Protein AF-A0A3Q4H8G7-F1 (afdb_monomer)

Nearest PDB structures (foldseek):
  2x3x-assembly2_B  TM=8.960E-01  e=3.865E-17  Mus musculus
  3q84-assembly3_M  TM=8.860E-01  e=1.098E-16  Homo sapiens
  3q0k-assembly2_D  TM=8.146E-01  e=5.313E-18  Homo sapiens
  3q0k-assembly1_B  TM=8.182E-01  e=2.293E-17  Homo sapiens
  3hai-assembly2_D  TM=8.512E-01  e=9.894E-17  Homo sapiens

Secondary structure (DSSP, 8-state):
-HHHHHHHHHHHTSS--HHHHHHHHHHHHHHHHHHHHHHHHHHIIIIIIHHHHHHHHHHH--B-TTSSBHHHHHHHHHHHHHHHHHHHHHT-HHHHHHHHHHHHHHHHHHHHTT-TTTHHHHHHHHHHHHHHHHHHHHHHTTHHHHHHHHHHHHHHHHHHHHHHHHHHHHHHHHHHHHH--TT-HHHHHHHHHHHHHHHT--HHHHHHHHHHHHSTTS---------

Sequence (227 aa):
LQFARRVLSHVYLGPQYGTLEKAWHAFMQAADRLSELHMELRERLAGEDSEKVRSWQKEAFHKQMMGGFRETKDADDGFRKAQKPWVRKLKEKSYHQARKEEWTAANREAHAKADPTNSSVCVCLWQVKERYSKALEELNRCNPRYMEDMEQVFDLTQEAERKRLCFFKDVLLDIHTHLDLSSKDSFKALYQDLGQTIRAANETEDLRWWRNTHGPGMSMNWPQFEV

Solvent-accessible surface area (backbone atoms only — not comparable to full-atom values): 12492 Å² total; per-residue (Å²): 103,74,65,41,55,58,49,47,56,53,49,77,74,37,94,64,57,61,41,54,38,53,28,56,49,36,56,36,54,42,50,47,54,51,48,49,57,54,48,54,36,50,46,43,52,68,45,56,54,45,48,51,52,51,51,49,48,61,74,75,49,47,78,42,95,89,58,63,41,48,66,59,50,54,50,54,53,41,46,52,60,34,46,45,64,52,55,53,55,70,65,35,64,67,46,56,49,28,49,51,50,30,53,53,38,52,52,51,44,67,72,43,74,86,48,94,82,47,63,66,56,55,54,53,35,51,58,32,46,51,52,30,49,52,44,48,50,60,50,53,69,43,45,65,58,38,48,52,44,40,49,57,48,47,52,55,54,51,52,55,49,48,53,50,53,54,50,51,52,52,52,52,52,50,52,48,59,59,66,45,54,87,78,36,62,69,56,55,47,43,56,49,54,38,54,51,43,47,70,62,38,41,69,70,59,39,54,51,51,44,32,38,75,79,39,93,58,44,90,76,88,70,92,70,90,86,128

Mean predicted aligned error: 9.55 Å

Foldseek 3Di:
DVVLVVVCVCLVPDPDDDLVSQLVNLVSVLVVLVVVLVVQLVCCVVPVLVVLVVVCCPVLFDADPVGDTPLVVVLVVLLCVLCVVLVVLVPDPQLVVLVVLLVVLVVVVVVCVVDPVCPVSVVSNVVSVVSNVVSVVVSVVCVVSSCVSNVVSVVVVVVSVVVVVVSVVVSVVVSVVSPDPVPPPSNVVSVVVSVVSNVSRDPVRVVVVCCCPPHPVDDDDDDDDDD

InterPro domains:
  IPR027267 AH/BAR domain superfamily [G3DSA:1.20.1270.60] (1-217)
  IPR027267 AH/BAR domain superfamily [SSF103657] (15-226)

Organism: Neolamprologus brichardi (NCBI:txid32507)

Structure (mmCIF, N/CA/C/O backbone):
data_AF-A0A3Q4H8G7-F1
#
_entry.id   AF-A0A3Q4H8G7-F1
#
loop_
_atom_site.group_PDB
_atom_site.id
_atom_site.type_symbol
_atom_site.label_atom_id
_atom_site.label_alt_id
_atom_site.label_comp_id
_atom_site.label_asym_id
_atom_site.label_entity_id
_atom_site.label_seq_id
_atom_site.pdbx_PDB_ins_code
_atom_site.Cartn_x
_atom_site.Cartn_y
_atom_site.Cartn_z
_atom_site.occupancy
_atom_site.B_iso_or_equiv
_atom_site.auth_seq_id
_atom_site.auth_comp_id
_atom_site.auth_asym_id
_atom_site.auth_atom_id
_atom_site.pdbx_PDB_model_num
ATOM 1 N N . LEU A 1 1 ? 18.749 9.335 -13.460 1.00 55.91 1 LEU A N 1
ATOM 2 C CA . LEU A 1 1 ? 18.857 10.686 -14.072 1.00 55.91 1 LEU A CA 1
ATOM 3 C C . LEU A 1 1 ? 20.259 11.319 -14.013 1.00 55.91 1 LEU A C 1
ATOM 5 O O . LEU A 1 1 ? 20.834 11.508 -15.075 1.00 55.91 1 LEU A O 1
ATOM 9 N N . GLN A 1 2 ? 20.856 11.652 -12.853 1.00 60.91 2 GLN A N 1
ATOM 10 C CA . GLN A 1 2 ? 22.179 12.329 -12.839 1.00 60.91 2 GLN A CA 1
ATOM 11 C C . GLN A 1 2 ? 23.339 11.459 -13.363 1.00 60.91 2 GLN A C 1
ATOM 13 O O . GLN A 1 2 ? 24.205 11.965 -14.070 1.00 60.91 2 GLN A O 1
ATOM 18 N N . PHE A 1 3 ? 23.342 10.155 -13.064 1.00 64.12 3 PHE A N 1
ATOM 19 C CA . PHE A 1 3 ? 24.378 9.226 -13.535 1.00 64.12 3 PHE A CA 1
ATOM 20 C C . PHE A 1 3 ? 24.342 9.033 -15.058 1.00 64.12 3 PHE A C 1
ATOM 22 O O . PHE A 1 3 ? 25.351 9.266 -15.718 1.00 64.12 3 PHE A O 1
ATOM 29 N N . ALA A 1 4 ? 23.170 8.705 -15.618 1.00 61.88 4 ALA A N 1
ATOM 30 C CA . ALA A 1 4 ? 22.998 8.506 -17.057 1.00 61.88 4 ALA A CA 1
ATOM 31 C C . ALA A 1 4 ? 23.417 9.749 -17.856 1.00 61.88 4 ALA A C 1
ATOM 33 O O . ALA A 1 4 ? 24.246 9.657 -18.754 1.00 61.88 4 ALA A O 1
ATOM 34 N N . ARG A 1 5 ? 22.961 10.942 -17.447 1.00 61.44 5 ARG A N 1
ATOM 35 C CA . ARG A 1 5 ? 23.356 12.215 -18.077 1.00 61.44 5 ARG A CA 1
ATOM 36 C C . ARG A 1 5 ? 24.862 12.487 -18.006 1.00 61.44 5 ARG A C 1
ATOM 38 O O . ARG A 1 5 ? 25.430 12.983 -18.973 1.00 61.44 5 ARG A O 1
ATOM 45 N N . ARG A 1 6 ? 25.510 12.163 -16.883 1.00 63.50 6 ARG A N 1
ATOM 46 C CA . ARG A 1 6 ? 26.950 12.388 -16.684 1.00 63.50 6 ARG A CA 1
ATOM 47 C C . ARG A 1 6 ? 27.814 11.427 -17.497 1.00 63.50 6 ARG A C 1
ATOM 49 O O . ARG A 1 6 ? 28.886 11.822 -17.938 1.00 63.50 6 ARG A O 1
ATOM 56 N N . VAL A 1 7 ? 27.377 10.186 -17.700 1.00 62.38 7 VAL A N 1
ATOM 57 C CA . VAL A 1 7 ? 28.113 9.233 -18.542 1.00 62.38 7 VAL A CA 1
ATOM 58 C C . VAL A 1 7 ? 27.843 9.501 -20.021 1.00 62.38 7 VAL A C 1
ATOM 60 O O . VAL A 1 7 ? 28.796 9.539 -20.791 1.00 62.38 7 VAL A O 1
ATOM 63 N N . LEU A 1 8 ? 26.597 9.810 -20.406 1.00 62.78 8 LEU A N 1
ATOM 64 C CA . LEU A 1 8 ? 26.257 10.237 -21.769 1.00 62.78 8 LEU A CA 1
ATOM 65 C C . LEU A 1 8 ? 27.134 11.407 -22.220 1.00 62.78 8 LEU A C 1
ATOM 67 O O . LEU A 1 8 ? 27.683 11.347 -23.308 1.00 62.78 8 LEU A O 1
ATOM 71 N N . SER A 1 9 ? 27.355 12.424 -21.379 1.00 59.53 9 SER A N 1
ATOM 72 C CA . SER A 1 9 ? 28.216 13.551 -21.759 1.00 59.53 9 SER A CA 1
ATOM 73 C C . SER A 1 9 ? 29.674 13.153 -22.015 1.00 59.53 9 SER A C 1
ATOM 75 O O . SER A 1 9 ? 30.332 13.806 -22.809 1.00 59.53 9 SER A O 1
ATOM 77 N N . HIS A 1 10 ? 30.197 12.113 -21.357 1.00 60.91 10 HIS A N 1
ATOM 78 C CA . HIS A 1 10 ? 31.573 11.645 -21.571 1.00 60.91 10 HIS A CA 1
ATOM 79 C C . HIS A 1 10 ? 31.690 10.687 -22.761 1.00 60.91 10 HIS A C 1
ATOM 81 O O . HIS A 1 10 ? 32.738 10.657 -23.396 1.00 60.91 10 HIS A O 1
ATOM 87 N N . VAL A 1 11 ? 30.636 9.921 -23.062 1.00 63.38 11 VAL A N 1
ATOM 88 C CA . VAL A 1 11 ? 30.608 9.006 -24.214 1.00 63.38 11 VAL A CA 1
ATOM 89 C C . VAL A 1 11 ? 30.330 9.780 -25.505 1.00 63.38 11 VAL A C 1
ATOM 91 O O . VAL A 1 11 ? 31.128 9.681 -26.425 1.00 63.38 11 VAL A O 1
ATOM 94 N N . TYR A 1 12 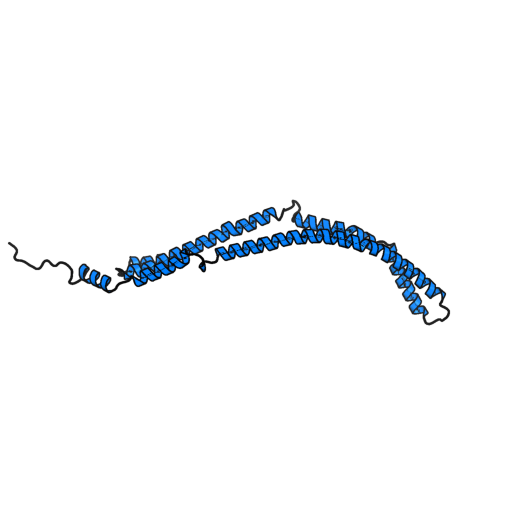? 29.305 10.643 -25.534 1.00 62.84 12 TYR A N 1
ATOM 95 C CA . TYR A 1 12 ? 28.956 11.466 -26.707 1.00 62.84 12 TYR A CA 1
ATOM 96 C C . TYR A 1 12 ? 30.025 12.500 -27.085 1.00 62.84 12 TYR A C 1
ATOM 98 O O . TYR A 1 12 ? 30.104 12.904 -28.240 1.00 62.84 12 TYR A O 1
ATOM 106 N N . LEU A 1 13 ? 30.812 12.985 -26.117 1.00 73.88 13 LEU A N 1
ATOM 107 C CA . LEU A 1 13 ? 31.938 13.899 -26.371 1.00 73.88 13 LEU A CA 1
ATOM 108 C C . LEU A 1 13 ? 33.284 13.163 -26.424 1.00 73.88 13 LEU A C 1
ATOM 110 O O . LEU A 1 13 ? 34.329 13.795 -26.584 1.00 73.88 13 LEU A O 1
ATOM 114 N N . GLY A 1 14 ? 33.270 11.845 -26.231 1.00 76.69 14 GLY A N 1
ATOM 115 C CA . GLY A 1 14 ? 34.453 11.002 -26.247 1.00 76.69 14 GLY A CA 1
ATOM 116 C C . GLY A 1 14 ? 34.807 10.541 -27.662 1.00 76.69 14 GLY A C 1
ATOM 117 O O . GLY A 1 14 ? 34.010 10.668 -28.585 1.00 76.69 14 GLY A O 1
ATOM 118 N N . PRO A 1 15 ? 36.000 9.961 -27.857 1.00 88.75 15 PRO A N 1
ATOM 119 C CA . PRO A 1 15 ? 36.439 9.461 -29.159 1.00 88.75 15 PRO A CA 1
ATOM 120 C C . PRO A 1 15 ? 35.833 8.093 -29.523 1.00 88.75 15 PRO A C 1
ATOM 122 O O . PRO A 1 15 ? 36.266 7.483 -30.497 1.00 88.75 15 PRO A O 1
ATOM 125 N N . GLN A 1 16 ? 34.905 7.563 -28.719 1.00 91.69 16 GLN A N 1
ATOM 126 C CA . GLN A 1 16 ? 34.293 6.259 -28.964 1.00 91.69 16 GLN A CA 1
ATOM 127 C C . GLN A 1 16 ? 33.273 6.368 -30.101 1.00 91.69 16 GLN A C 1
ATOM 129 O O . GLN A 1 16 ? 32.520 7.330 -30.157 1.00 91.69 16 GLN A O 1
ATOM 134 N N . TYR A 1 17 ? 33.241 5.372 -30.985 1.00 92.69 17 TYR A N 1
ATOM 135 C CA . TYR A 1 17 ? 32.365 5.347 -32.158 1.00 92.69 17 TYR A CA 1
ATOM 136 C C . TYR A 1 17 ? 31.776 3.951 -32.400 1.00 92.69 17 TYR A C 1
ATOM 138 O O . TYR A 1 17 ? 32.100 2.985 -31.697 1.00 92.69 17 TYR A O 1
ATOM 146 N N . GLY A 1 18 ? 30.933 3.857 -33.429 1.00 95.19 18 GLY A N 1
ATOM 147 C CA . GLY A 1 18 ? 30.529 2.596 -34.042 1.00 95.19 18 GLY A CA 1
ATOM 148 C C . GLY A 1 18 ? 29.499 1.807 -33.238 1.00 95.19 18 GLY A C 1
ATOM 149 O O . GLY A 1 18 ? 28.693 2.342 -32.474 1.00 95.19 18 GLY A O 1
ATOM 150 N N . THR A 1 19 ? 29.488 0.501 -33.458 1.00 97.31 19 THR A N 1
ATOM 151 C CA . THR A 1 19 ? 28.593 -0.438 -32.781 1.00 97.31 19 THR A CA 1
ATOM 152 C C . THR A 1 19 ? 28.905 -0.543 -31.285 1.00 97.31 19 THR A C 1
ATOM 154 O O . THR A 1 19 ? 27.975 -0.673 -30.485 1.00 97.31 19 THR A O 1
ATOM 157 N N . LEU A 1 20 ? 30.170 -0.381 -30.876 1.00 95.62 20 LEU A N 1
ATOM 158 C CA . LEU A 1 20 ? 30.550 -0.357 -29.461 1.00 95.62 20 LEU A CA 1
ATOM 159 C C . LEU A 1 20 ? 30.016 0.882 -28.719 1.00 95.62 20 LEU A C 1
ATOM 161 O O . LEU A 1 20 ? 29.564 0.768 -27.579 1.00 95.62 20 LEU A O 1
ATOM 165 N N . GLU A 1 21 ? 30.000 2.055 -29.361 1.00 93.56 21 GLU A N 1
ATOM 166 C CA . GLU A 1 21 ? 29.382 3.262 -28.789 1.00 93.56 21 GLU A CA 1
ATOM 167 C C . GLU A 1 21 ? 27.881 3.052 -28.536 1.00 93.56 21 GLU A C 1
ATOM 169 O O . GLU A 1 21 ? 27.374 3.363 -27.456 1.00 93.56 21 GLU A O 1
ATOM 174 N N . LYS A 1 22 ? 27.168 2.438 -29.492 1.00 93.19 22 LYS A N 1
ATOM 175 C CA . LYS A 1 22 ? 25.744 2.090 -29.335 1.00 93.19 22 LYS A CA 1
ATOM 176 C C . LYS A 1 22 ? 25.515 1.135 -28.163 1.00 93.19 22 LYS A C 1
ATOM 178 O O . LYS A 1 22 ? 24.591 1.350 -27.378 1.00 93.19 22 LYS A O 1
ATOM 183 N N . ALA A 1 23 ? 26.361 0.115 -28.016 1.00 95.19 23 ALA A N 1
ATOM 184 C CA . ALA A 1 23 ? 26.305 -0.800 -26.880 1.00 95.19 23 ALA A CA 1
ATOM 185 C C . ALA A 1 23 ? 26.526 -0.075 -25.544 1.00 95.19 23 ALA A C 1
ATOM 187 O O . ALA A 1 23 ? 25.823 -0.353 -24.573 1.00 95.19 23 ALA A O 1
ATOM 188 N N . TRP A 1 24 ? 27.433 0.905 -25.492 1.00 92.62 24 TRP A N 1
ATOM 189 C CA . TRP A 1 24 ? 27.617 1.735 -24.300 1.00 92.62 24 TRP A CA 1
ATOM 190 C C . TRP A 1 24 ? 26.380 2.603 -24.020 1.00 92.62 24 TRP A C 1
ATOM 192 O O . TRP A 1 24 ? 25.875 2.627 -22.894 1.00 92.62 24 TRP A O 1
ATOM 202 N N . HIS A 1 25 ? 25.818 3.259 -25.036 1.00 89.81 25 HIS A N 1
ATOM 203 C CA . HIS A 1 25 ? 24.592 4.049 -24.895 1.00 89.81 25 HIS A CA 1
ATOM 204 C C . HIS A 1 25 ? 23.394 3.231 -24.399 1.00 89.81 25 HIS A C 1
ATOM 206 O O . HIS A 1 25 ? 22.575 3.758 -23.640 1.00 89.81 25 HIS A O 1
ATOM 212 N N . ALA A 1 26 ? 23.319 1.941 -24.734 1.00 93.69 26 ALA A N 1
ATOM 213 C CA . ALA A 1 26 ? 22.261 1.052 -24.259 1.00 93.69 26 ALA A CA 1
ATOM 214 C C . ALA A 1 26 ? 22.186 0.974 -22.723 1.00 93.69 26 ALA A C 1
ATOM 216 O O . ALA A 1 26 ? 21.090 0.905 -22.169 1.00 93.69 26 ALA A O 1
ATOM 217 N N . PHE A 1 27 ? 23.316 1.066 -22.010 1.00 92.50 27 PHE A N 1
ATOM 218 C CA . PHE A 1 27 ? 23.315 1.103 -20.540 1.00 92.50 27 PHE A CA 1
ATOM 219 C C . PHE A 1 27 ? 22.605 2.341 -19.985 1.00 92.50 27 PHE A C 1
ATOM 221 O O . PHE A 1 27 ? 21.951 2.270 -18.945 1.00 92.50 27 PHE A O 1
ATOM 228 N N . MET A 1 28 ? 22.716 3.476 -20.673 1.00 89.12 28 MET A N 1
ATOM 229 C CA . MET A 1 28 ? 22.099 4.733 -20.246 1.00 89.12 28 MET A CA 1
ATOM 230 C C . MET A 1 28 ? 20.594 4.696 -20.480 1.00 89.12 28 MET A C 1
ATOM 232 O O . MET A 1 28 ? 19.826 5.037 -19.586 1.00 89.12 28 MET A O 1
ATOM 236 N N . GLN A 1 29 ? 20.180 4.176 -21.636 1.00 90.69 29 GLN A N 1
ATOM 237 C CA . GLN A 1 29 ? 18.771 3.938 -21.942 1.00 90.69 29 GLN A CA 1
ATOM 238 C C . GLN A 1 29 ? 18.141 2.944 -20.958 1.00 90.69 29 GLN A C 1
ATOM 240 O O . GLN A 1 29 ? 17.035 3.175 -20.473 1.00 90.69 29 GLN A O 1
ATOM 245 N N . ALA A 1 30 ? 18.853 1.870 -20.604 1.00 94.25 30 ALA A N 1
ATOM 246 C CA . ALA A 1 30 ? 18.406 0.927 -19.583 1.00 94.25 30 ALA A CA 1
ATOM 247 C C . ALA A 1 30 ? 18.263 1.603 -18.207 1.00 94.25 30 ALA A C 1
ATOM 249 O O . ALA A 1 30 ? 17.273 1.383 -17.516 1.00 94.25 30 ALA A O 1
ATOM 250 N N . ALA A 1 31 ? 19.207 2.464 -17.815 1.00 92.75 31 ALA A N 1
ATOM 251 C CA . ALA A 1 31 ? 19.124 3.203 -16.555 1.00 92.75 31 ALA A CA 1
ATOM 252 C C . ALA A 1 31 ? 17.944 4.192 -16.518 1.00 92.75 31 ALA A C 1
ATOM 254 O O . ALA A 1 31 ? 17.294 4.322 -15.478 1.00 92.75 31 ALA A O 1
ATOM 255 N N . ASP A 1 32 ? 17.651 4.873 -17.628 1.00 91.38 32 ASP A N 1
ATOM 256 C CA . ASP A 1 32 ? 16.512 5.791 -17.720 1.00 91.38 32 ASP A CA 1
ATOM 257 C C . ASP A 1 32 ? 15.177 5.031 -17.693 1.00 91.38 32 ASP A C 1
ATOM 259 O O . ASP A 1 32 ? 14.326 5.349 -16.863 1.00 91.38 32 ASP A O 1
ATOM 263 N N . ARG A 1 33 ? 15.033 3.942 -18.462 1.00 95.06 33 ARG A N 1
ATOM 264 C CA . ARG A 1 33 ? 13.841 3.071 -18.407 1.00 95.06 33 ARG A CA 1
ATOM 265 C C . ARG A 1 33 ? 13.619 2.467 -17.020 1.00 95.06 33 ARG A C 1
ATOM 267 O O . ARG A 1 33 ? 12.490 2.389 -16.546 1.00 95.06 33 ARG A O 1
ATOM 274 N N . LEU A 1 34 ? 14.687 2.051 -16.336 1.00 95.94 34 LEU A N 1
ATOM 275 C CA . LEU A 1 34 ? 14.584 1.560 -14.960 1.00 95.94 34 LEU A CA 1
ATOM 276 C C . LEU A 1 34 ? 14.102 2.671 -14.015 1.00 95.94 34 LEU A C 1
ATOM 278 O O . LEU A 1 34 ? 13.260 2.431 -13.150 1.00 95.94 34 LEU A O 1
ATOM 282 N N . SER A 1 35 ? 14.604 3.895 -14.199 1.00 95.19 35 SER A N 1
ATOM 283 C CA . SER A 1 35 ? 14.153 5.063 -13.442 1.00 95.19 35 SER A CA 1
ATOM 284 C C . SER A 1 35 ? 12.663 5.337 -13.659 1.00 95.19 35 SER A C 1
ATOM 286 O O . SER A 1 35 ? 11.971 5.637 -12.692 1.00 95.19 35 SER A O 1
ATOM 288 N N . GLU A 1 36 ? 12.165 5.225 -14.891 1.00 95.44 36 GLU A N 1
ATOM 289 C CA . GLU A 1 36 ? 10.742 5.388 -15.218 1.00 95.44 36 GLU A CA 1
ATOM 290 C C . GLU A 1 36 ? 9.878 4.347 -14.498 1.00 95.44 36 GLU A C 1
ATOM 292 O O . GLU A 1 36 ? 8.922 4.717 -13.818 1.00 95.44 36 GLU A O 1
ATOM 297 N N . LEU A 1 37 ? 10.270 3.067 -14.526 1.00 96.25 37 LEU A N 1
ATOM 298 C CA . LEU A 1 37 ? 9.554 1.996 -13.816 1.00 96.25 37 LEU A CA 1
ATOM 299 C C . LEU A 1 37 ? 9.456 2.250 -12.305 1.00 96.25 37 LEU A C 1
ATOM 301 O O . LEU A 1 37 ? 8.412 2.005 -11.697 1.00 96.25 37 LEU A O 1
ATOM 305 N N . HIS A 1 38 ? 10.530 2.754 -11.692 1.00 96.19 38 HIS A N 1
ATOM 306 C CA . HIS A 1 38 ? 10.521 3.125 -10.276 1.00 96.19 38 HIS A CA 1
ATOM 307 C C . HIS A 1 38 ? 9.663 4.365 -9.992 1.00 96.19 38 HIS A C 1
ATOM 309 O O . HIS A 1 38 ? 9.040 4.439 -8.931 1.00 96.19 38 HIS A O 1
ATOM 315 N N . MET A 1 39 ? 9.604 5.326 -10.917 1.00 96.38 39 MET A N 1
ATOM 316 C CA . MET A 1 39 ? 8.724 6.489 -10.786 1.00 96.38 39 MET A CA 1
ATOM 317 C C . MET A 1 39 ? 7.253 6.087 -10.882 1.00 96.38 39 MET A C 1
ATOM 319 O O . MET A 1 39 ? 6.472 6.508 -10.035 1.00 96.38 39 MET A O 1
ATOM 323 N N . GLU A 1 40 ? 6.882 5.220 -11.825 1.00 95.19 40 GLU A N 1
ATOM 324 C CA . GLU A 1 40 ? 5.523 4.668 -11.911 1.00 95.19 40 GLU A CA 1
ATOM 325 C C . GLU A 1 40 ? 5.110 3.963 -10.617 1.00 95.19 40 GLU A C 1
ATOM 327 O O . GLU A 1 40 ? 4.016 4.185 -10.105 1.00 95.19 40 GLU A O 1
ATOM 332 N N . LEU A 1 41 ? 5.994 3.127 -10.063 1.00 96.00 41 LEU A N 1
ATOM 333 C CA . LEU A 1 41 ? 5.765 2.451 -8.786 1.00 96.00 41 LEU A CA 1
ATOM 334 C C . LEU A 1 41 ? 5.526 3.469 -7.666 1.00 96.00 41 LEU A C 1
ATOM 336 O O . LEU A 1 41 ? 4.561 3.337 -6.916 1.00 96.00 41 LEU A O 1
ATOM 340 N N . ARG A 1 42 ? 6.359 4.514 -7.572 1.00 96.62 42 ARG A N 1
ATOM 341 C CA . ARG A 1 42 ? 6.172 5.590 -6.590 1.00 96.62 42 ARG A CA 1
ATOM 342 C C . ARG A 1 42 ? 4.813 6.276 -6.753 1.00 96.62 42 ARG A C 1
ATOM 344 O O . ARG A 1 42 ? 4.168 6.538 -5.742 1.00 96.62 42 ARG A O 1
ATOM 351 N N . GLU A 1 43 ? 4.397 6.577 -7.980 1.00 96.94 43 GLU A N 1
ATOM 352 C CA . GLU A 1 43 ? 3.100 7.214 -8.244 1.00 96.94 43 GLU A CA 1
ATOM 353 C C . GLU A 1 43 ? 1.925 6.313 -7.840 1.00 96.94 43 GLU A C 1
ATOM 355 O O . GLU A 1 43 ? 0.971 6.808 -7.247 1.00 96.94 43 GLU A O 1
ATOM 360 N N . ARG A 1 44 ? 2.010 4.991 -8.042 1.00 96.44 44 ARG A N 1
ATOM 361 C CA . ARG A 1 44 ? 0.975 4.058 -7.554 1.00 96.44 44 ARG A CA 1
ATOM 362 C C . ARG A 1 44 ? 0.890 4.022 -6.031 1.00 96.44 44 ARG A C 1
ATOM 364 O O . ARG A 1 44 ? -0.198 4.141 -5.480 1.00 96.44 44 ARG A O 1
ATOM 371 N N . LEU A 1 45 ? 2.030 3.946 -5.343 1.00 97.19 45 LEU A N 1
ATOM 372 C CA . LEU A 1 45 ? 2.050 3.946 -3.875 1.00 97.19 45 LEU A CA 1
ATOM 373 C C . LEU A 1 45 ? 1.503 5.264 -3.296 1.00 97.19 45 LEU A C 1
ATOM 375 O O . LEU A 1 45 ? 0.708 5.270 -2.356 1.00 97.19 45 LEU A O 1
ATOM 379 N N . ALA A 1 46 ? 1.955 6.400 -3.836 1.00 96.31 46 ALA A N 1
ATOM 380 C CA . ALA A 1 46 ? 1.610 7.726 -3.325 1.00 96.31 46 ALA A CA 1
ATOM 381 C C . ALA A 1 46 ? 0.219 8.206 -3.764 1.00 96.31 46 ALA A C 1
ATOM 383 O O . ALA A 1 46 ? -0.400 8.997 -3.052 1.00 96.31 46 ALA A O 1
ATOM 384 N N . GLY A 1 47 ? -0.247 7.752 -4.925 1.00 96.38 47 GLY A N 1
ATOM 385 C CA . GLY A 1 47 ? -1.559 8.052 -5.479 1.00 96.38 47 GLY A CA 1
ATOM 386 C C . GLY A 1 47 ? -2.575 6.991 -5.084 1.00 96.38 47 GLY A C 1
ATOM 387 O O . GLY A 1 47 ? -3.372 7.210 -4.179 1.00 96.38 47 GLY A O 1
ATOM 388 N N . GLU A 1 48 ? -2.541 5.841 -5.751 1.00 96.12 48 GLU A N 1
ATOM 389 C CA . GLU A 1 48 ? -3.568 4.798 -5.639 1.00 96.12 48 GLU A CA 1
ATOM 390 C C . GLU A 1 48 ? -3.672 4.222 -4.216 1.00 96.12 48 GLU A C 1
ATOM 392 O O . GLU A 1 48 ? -4.731 4.318 -3.591 1.00 96.12 48 GLU A O 1
ATOM 397 N N . ASP A 1 49 ? -2.579 3.686 -3.665 1.00 97.00 49 ASP A N 1
ATOM 398 C CA . ASP A 1 49 ? -2.618 2.979 -2.374 1.00 97.00 49 ASP A CA 1
ATOM 399 C C . ASP A 1 49 ? -2.871 3.941 -1.201 1.00 97.00 49 ASP A C 1
ATOM 401 O O . ASP A 1 49 ? -3.688 3.681 -0.311 1.00 97.00 49 ASP A O 1
ATOM 405 N N . SER A 1 50 ? -2.206 5.099 -1.216 1.00 97.19 50 SER A N 1
ATOM 406 C CA . SER A 1 50 ? -2.392 6.160 -0.220 1.00 97.19 50 SER A CA 1
ATOM 407 C C . SER A 1 50 ? -3.821 6.722 -0.225 1.00 97.19 50 SER A C 1
ATOM 409 O O . SER A 1 50 ? -4.428 6.864 0.843 1.00 97.19 50 SER A O 1
ATOM 411 N N . GLU A 1 51 ? -4.398 7.014 -1.397 1.00 97.69 51 GLU A N 1
ATOM 412 C CA . GLU A 1 51 ? -5.774 7.519 -1.478 1.00 97.69 51 GLU A CA 1
ATOM 413 C C . GLU A 1 51 ? -6.809 6.443 -1.139 1.00 97.69 51 GLU A C 1
ATOM 415 O O . GLU A 1 51 ? -7.830 6.764 -0.525 1.00 97.69 51 GLU A O 1
ATOM 420 N N . LYS A 1 52 ? -6.537 5.164 -1.432 1.00 98.12 52 LYS A N 1
ATOM 421 C CA . LYS A 1 52 ? -7.374 4.044 -0.979 1.00 98.12 52 LYS A CA 1
ATOM 422 C C . LYS A 1 52 ? -7.459 3.993 0.549 1.00 98.12 52 LYS A C 1
ATOM 424 O O . LYS A 1 52 ? -8.562 3.947 1.097 1.00 98.12 52 LYS A O 1
ATOM 429 N N . VAL A 1 53 ? -6.323 4.078 1.252 1.00 98.31 53 VAL A N 1
ATOM 430 C CA . VAL A 1 53 ? -6.286 4.127 2.730 1.00 98.31 53 VAL A CA 1
ATOM 431 C C . VAL A 1 53 ? -6.992 5.367 3.266 1.00 98.31 53 VAL A C 1
ATOM 433 O O . VAL A 1 53 ? -7.782 5.270 4.206 1.00 98.31 53 VAL A O 1
ATOM 436 N N . ARG A 1 54 ? -6.743 6.533 2.666 1.00 98.00 54 ARG A N 1
ATOM 437 C CA . ARG A 1 54 ? -7.355 7.799 3.087 1.00 98.00 54 ARG A CA 1
ATOM 438 C C . ARG A 1 54 ? -8.873 7.792 2.926 1.00 98.00 54 ARG A C 1
ATOM 440 O O . ARG A 1 54 ? -9.582 8.247 3.824 1.00 98.00 54 ARG A O 1
ATOM 447 N N . SER A 1 55 ? -9.361 7.278 1.801 1.00 98.00 55 SER A N 1
ATOM 448 C CA . SER A 1 55 ? -10.793 7.186 1.507 1.00 98.00 55 SER A CA 1
ATOM 449 C C . SER A 1 55 ? -11.480 6.245 2.489 1.00 98.00 55 SER A C 1
ATOM 451 O O . SER A 1 55 ? -12.430 6.652 3.155 1.00 98.00 55 SER A O 1
ATOM 453 N N . TRP A 1 56 ? -10.919 5.048 2.692 1.00 98.38 56 TRP A N 1
ATOM 454 C CA . TRP A 1 56 ? -11.425 4.109 3.691 1.00 98.38 56 TRP A CA 1
ATOM 455 C C . TRP A 1 56 ? -11.424 4.708 5.101 1.00 98.38 56 TRP A C 1
ATOM 457 O O . TRP A 1 56 ? -12.414 4.598 5.816 1.00 98.38 56 TRP A O 1
ATOM 467 N N . GLN A 1 57 ? -10.353 5.400 5.505 1.00 97.56 57 GLN A N 1
ATOM 468 C CA . GLN A 1 57 ? -10.279 6.026 6.826 1.00 97.56 57 GLN A CA 1
ATOM 469 C C . GLN A 1 57 ? -11.390 7.065 7.026 1.00 97.56 57 GLN A C 1
ATOM 471 O O . GLN A 1 57 ? -11.972 7.137 8.107 1.00 97.56 57 GLN A O 1
ATOM 476 N N . LYS A 1 58 ? -11.680 7.869 5.997 1.00 97.19 58 LYS A N 1
ATOM 477 C CA . LYS A 1 58 ? -12.733 8.891 6.034 1.00 97.19 58 LYS A CA 1
ATOM 478 C C . LYS A 1 58 ? -14.131 8.281 6.160 1.00 97.19 58 LYS A C 1
ATOM 480 O O . LYS A 1 58 ? -14.979 8.876 6.815 1.00 97.19 58 LYS A O 1
ATOM 485 N N . GLU A 1 59 ? -14.362 7.130 5.535 1.00 97.06 59 GLU A N 1
ATOM 486 C CA . GLU A 1 59 ? -15.636 6.402 5.590 1.00 97.06 59 GLU A CA 1
ATOM 487 C C . GLU A 1 59 ? -15.795 5.576 6.872 1.00 97.06 59 GLU A C 1
ATOM 489 O O . GLU A 1 59 ? -16.904 5.421 7.375 1.00 97.06 59 GLU A O 1
ATOM 494 N N . ALA A 1 60 ? -14.699 5.040 7.409 1.00 96.69 60 ALA A N 1
ATOM 495 C CA . ALA A 1 60 ? -14.716 4.186 8.592 1.00 96.69 60 ALA A CA 1
ATOM 496 C C . ALA A 1 60 ? -14.747 4.977 9.907 1.00 96.69 60 ALA A C 1
ATOM 498 O O . ALA A 1 60 ? -15.260 4.470 10.903 1.00 96.69 60 ALA A O 1
ATOM 499 N N . PHE A 1 61 ? -14.193 6.195 9.931 1.00 97.06 61 PHE A N 1
ATOM 500 C CA . PHE A 1 61 ? -14.011 6.967 11.160 1.00 97.06 61 PHE A CA 1
ATOM 501 C C . PHE A 1 61 ? -14.549 8.392 11.049 1.00 97.06 61 PHE A C 1
ATOM 503 O O . PHE A 1 61 ? -14.008 9.238 10.330 1.00 97.06 61 PHE A O 1
ATOM 510 N N . HIS A 1 62 ? -15.555 8.705 11.864 1.00 97.81 62 HIS A N 1
ATOM 511 C CA . HIS A 1 62 ? -16.231 9.999 11.829 1.00 97.81 62 HIS A CA 1
ATOM 512 C C . HIS A 1 62 ? -15.865 10.843 13.051 1.00 97.81 62 HIS A C 1
ATOM 514 O O . HIS A 1 62 ? -16.254 10.546 14.183 1.00 97.81 62 HIS A O 1
ATOM 520 N N . LYS A 1 63 ? -15.114 11.929 12.831 1.00 95.75 63 LYS A N 1
ATOM 521 C CA . LYS A 1 63 ? -14.717 12.857 13.904 1.00 95.75 63 LYS A CA 1
ATOM 522 C C . LYS A 1 63 ? -15.926 13.580 14.503 1.00 95.75 63 LYS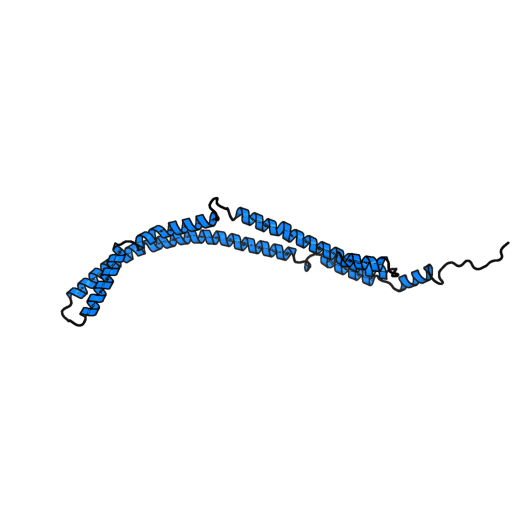 A C 1
ATOM 524 O O . LYS A 1 63 ? -16.796 14.054 13.775 1.00 95.75 63 LYS A O 1
ATOM 529 N N . GLN A 1 64 ? -15.937 13.728 15.826 1.00 93.69 64 GLN A N 1
ATOM 530 C CA . GLN A 1 64 ? -16.946 14.506 16.551 1.00 93.69 64 GLN A CA 1
ATOM 531 C C . GLN A 1 64 ? -16.455 15.920 16.898 1.00 93.69 64 GLN A C 1
ATOM 533 O O . GLN A 1 64 ? -15.256 16.158 17.033 1.00 93.69 64 GLN A O 1
ATOM 538 N N . MET A 1 65 ? -17.393 16.858 17.101 1.00 88.94 65 MET A N 1
ATOM 539 C CA . MET A 1 65 ? -17.076 18.258 17.444 1.00 88.94 65 MET A CA 1
ATOM 540 C C . MET A 1 65 ? -16.297 18.405 18.759 1.00 88.94 65 MET A C 1
ATOM 542 O O . MET A 1 65 ? -15.443 19.276 18.867 1.00 88.94 65 MET A O 1
ATOM 546 N N . MET A 1 66 ? -16.560 17.543 19.745 1.00 88.06 66 MET A N 1
ATOM 547 C CA . MET A 1 66 ? -15.904 17.576 21.063 1.00 88.06 66 MET A CA 1
ATOM 548 C C . MET A 1 66 ? -14.634 16.708 21.121 1.00 88.06 66 MET A C 1
ATOM 550 O O . MET A 1 66 ? -14.156 16.384 22.206 1.00 88.06 66 MET A O 1
ATOM 554 N N . GLY A 1 67 ? -14.093 16.321 19.962 1.00 91.56 67 GLY A N 1
ATOM 555 C CA . GLY A 1 67 ? -12.972 15.392 19.856 1.00 91.56 67 GLY A CA 1
ATOM 556 C C . GLY A 1 67 ? -13.401 13.922 19.884 1.00 91.56 67 GLY A C 1
ATOM 557 O O . GLY A 1 67 ? -14.526 13.581 20.244 1.00 91.56 67 GLY A O 1
ATOM 558 N N . GLY A 1 68 ? -12.484 13.048 19.465 1.00 94.38 68 GLY A N 1
ATOM 559 C CA . GLY A 1 68 ? -12.729 11.610 19.333 1.00 94.38 68 GLY A CA 1
ATOM 560 C C . GLY A 1 68 ? -13.511 11.216 18.075 1.00 94.38 68 GLY A C 1
ATOM 561 O O . GLY A 1 68 ? -13.851 12.052 17.229 1.00 94.38 68 GLY A O 1
ATOM 562 N N . PHE A 1 69 ? -13.770 9.913 17.958 1.00 97.12 69 PHE A N 1
ATOM 563 C CA . PHE A 1 69 ? -14.526 9.308 16.864 1.00 97.12 69 PHE A CA 1
ATOM 564 C C . PHE A 1 69 ? -15.892 8.842 17.345 1.00 97.12 69 PHE A C 1
ATOM 566 O O . PHE A 1 69 ? -16.043 8.366 18.474 1.00 97.12 69 PHE A O 1
ATOM 573 N N . ARG A 1 70 ? -16.888 8.970 16.469 1.00 96.88 70 ARG A N 1
ATOM 574 C CA . ARG A 1 70 ? -18.250 8.523 16.739 1.00 96.88 70 ARG A CA 1
ATOM 575 C C . ARG A 1 70 ? -18.289 7.037 17.067 1.00 96.88 70 ARG A C 1
ATOM 577 O O . ARG A 1 70 ? -18.930 6.665 18.036 1.00 96.88 70 ARG A O 1
ATOM 584 N N . GLU A 1 71 ? -17.551 6.229 16.323 1.00 97.00 71 GLU A N 1
ATOM 585 C CA . GLU A 1 71 ? -17.501 4.776 16.475 1.00 97.00 71 GLU A CA 1
ATOM 586 C C . GLU A 1 71 ? -16.981 4.375 17.863 1.00 97.00 71 GLU A C 1
ATOM 588 O O . GLU A 1 71 ? -17.552 3.504 18.515 1.00 97.00 71 GLU A O 1
ATOM 593 N N . THR A 1 72 ? -15.943 5.063 18.356 1.00 96.25 72 THR A N 1
ATOM 594 C CA . THR A 1 72 ? -15.407 4.854 19.711 1.00 96.25 72 THR A CA 1
ATOM 595 C C . THR A 1 72 ? -16.437 5.218 20.773 1.00 96.25 72 THR A C 1
ATOM 597 O O . THR A 1 72 ? -16.659 4.453 21.707 1.00 96.25 72 THR A O 1
ATOM 600 N N . LYS A 1 73 ? -17.101 6.368 20.616 1.00 96.44 73 LYS A N 1
ATOM 601 C CA . LYS A 1 73 ? -18.125 6.811 21.563 1.00 96.44 73 LYS A CA 1
ATOM 602 C C . LYS A 1 73 ? -19.324 5.863 21.596 1.00 96.44 73 LYS A C 1
ATOM 604 O O . LYS A 1 73 ? -19.791 5.528 22.680 1.00 96.44 73 LYS A O 1
ATOM 609 N N . ASP A 1 74 ? -19.807 5.438 20.432 1.00 96.69 74 ASP A N 1
ATOM 610 C CA . ASP A 1 74 ? -20.964 4.552 20.313 1.00 96.69 74 ASP A CA 1
ATOM 611 C C . ASP A 1 74 ? -20.669 3.186 20.972 1.00 96.69 74 ASP A C 1
ATOM 613 O O . ASP A 1 74 ? -21.524 2.648 21.679 1.00 96.69 74 ASP A O 1
ATOM 617 N N . ALA A 1 75 ? -19.439 2.667 20.838 1.00 97.44 75 ALA A N 1
ATOM 618 C CA . ALA A 1 75 ? -18.990 1.461 21.540 1.00 97.44 75 ALA A CA 1
ATOM 619 C C . ALA A 1 75 ? -18.904 1.660 23.067 1.00 97.44 75 ALA A C 1
ATOM 621 O O . ALA A 1 75 ? -19.456 0.857 23.825 1.00 97.44 75 ALA A O 1
ATOM 622 N N . ASP A 1 76 ? -18.276 2.747 23.531 1.00 97.50 76 ASP A N 1
ATOM 623 C CA . ASP A 1 76 ? -18.157 3.073 24.960 1.00 97.50 76 ASP A CA 1
ATOM 624 C C . ASP A 1 76 ? -19.530 3.238 25.631 1.00 97.50 76 ASP A C 1
ATOM 626 O O . ASP A 1 76 ? -19.771 2.734 26.735 1.00 97.50 76 ASP A O 1
ATOM 630 N N . ASP A 1 77 ? -20.450 3.942 24.969 1.00 97.88 77 ASP A N 1
ATOM 631 C CA . ASP A 1 77 ? -21.819 4.133 25.443 1.00 97.88 77 ASP A CA 1
ATOM 632 C C . ASP A 1 77 ? -22.597 2.808 25.438 1.00 97.88 77 ASP A C 1
ATOM 634 O O . ASP A 1 77 ? -23.354 2.544 26.381 1.00 97.88 77 ASP A O 1
ATOM 638 N N . GLY A 1 78 ? -22.363 1.946 24.442 1.00 98.12 78 GLY A N 1
ATOM 639 C CA . GLY A 1 78 ? -22.891 0.583 24.373 1.00 98.12 78 GLY A CA 1
ATOM 640 C C . GLY A 1 78 ? -22.489 -0.261 25.583 1.00 98.12 78 GLY A C 1
ATOM 641 O O . GLY A 1 78 ? -23.360 -0.734 26.320 1.00 98.12 78 GLY A O 1
ATOM 642 N N . PHE A 1 79 ? -21.186 -0.377 25.859 1.00 98.44 79 PHE A N 1
ATOM 643 C CA . PHE A 1 79 ? -20.684 -1.134 27.011 1.00 98.44 79 PHE A CA 1
ATOM 644 C C . PHE A 1 79 ? -21.164 -0.545 28.336 1.00 98.44 79 PHE A C 1
ATOM 646 O O . PHE A 1 79 ? -21.628 -1.271 29.218 1.00 98.44 79 PHE A O 1
ATOM 653 N N . ARG A 1 80 ? -21.132 0.786 28.480 1.00 98.12 80 ARG A N 1
ATOM 654 C CA . ARG A 1 80 ? -21.632 1.456 29.687 1.00 98.12 80 ARG A CA 1
ATOM 655 C C . ARG A 1 80 ? -23.108 1.144 29.919 1.00 98.12 80 ARG A C 1
ATOM 657 O O . ARG A 1 80 ? -23.511 0.929 31.064 1.00 98.12 80 ARG A O 1
ATOM 664 N N . LYS A 1 81 ? -23.923 1.126 28.861 1.00 97.88 81 LYS A N 1
ATOM 665 C CA . LYS A 1 81 ? -25.353 0.808 28.937 1.00 97.88 81 LYS A CA 1
ATOM 666 C C . LYS A 1 81 ? -25.587 -0.655 29.319 1.00 97.88 81 LYS A C 1
ATOM 668 O O . LYS A 1 81 ? -26.386 -0.883 30.226 1.00 97.88 81 LYS A O 1
ATOM 673 N N . ALA A 1 82 ? -24.878 -1.598 28.697 1.00 96.94 82 ALA A N 1
ATOM 674 C CA . ALA A 1 82 ? -24.963 -3.030 28.998 1.00 96.94 82 ALA A CA 1
ATOM 675 C C . ALA A 1 82 ? -24.532 -3.349 30.443 1.00 96.94 82 ALA A C 1
ATOM 677 O O . ALA A 1 82 ? -25.192 -4.096 31.163 1.00 96.94 82 ALA A O 1
ATOM 678 N N . GLN A 1 83 ? -23.470 -2.701 30.925 1.00 96.50 83 GLN A N 1
ATOM 679 C CA . GLN A 1 83 ? -22.909 -2.951 32.253 1.00 96.50 83 GLN A CA 1
ATOM 680 C C . GLN A 1 83 ? -23.694 -2.281 33.402 1.00 96.50 83 GLN A C 1
ATOM 682 O O . GLN A 1 83 ? -23.694 -2.767 34.539 1.00 96.50 83 GLN A O 1
ATOM 687 N N . LYS A 1 84 ? -24.368 -1.150 33.147 1.00 95.62 84 LYS A N 1
ATOM 688 C CA . LYS A 1 84 ? -24.996 -0.311 34.189 1.00 95.62 84 LYS A CA 1
ATOM 689 C C . LYS A 1 84 ? -25.985 -1.052 35.109 1.00 95.62 84 LYS A C 1
ATOM 691 O O . LYS A 1 84 ? -25.899 -0.822 36.321 1.00 95.62 84 LYS A O 1
ATOM 696 N N . PRO A 1 85 ? -26.913 -1.902 34.622 1.00 92.62 85 PRO A N 1
ATOM 697 C CA . PRO A 1 85 ? -27.854 -2.617 35.487 1.00 92.62 85 PRO A CA 1
ATOM 698 C C . PRO A 1 85 ? -27.145 -3.558 36.465 1.00 92.62 85 PRO A C 1
ATOM 700 O O . PRO A 1 85 ? -27.447 -3.544 37.659 1.00 92.62 85 PRO A O 1
ATOM 703 N N . TRP A 1 86 ? -26.152 -4.303 35.976 1.00 93.31 86 TRP A N 1
ATOM 704 C CA . TRP A 1 86 ? -25.376 -5.244 36.781 1.00 93.31 86 TRP A CA 1
ATOM 705 C C . TRP A 1 86 ? -24.543 -4.528 37.849 1.00 93.31 86 TRP A C 1
ATOM 707 O O . TRP A 1 86 ? -24.606 -4.876 39.026 1.00 93.31 86 TRP A O 1
ATOM 717 N N . VAL A 1 87 ? -23.855 -3.438 37.486 1.00 92.00 87 VAL A N 1
ATOM 718 C CA . VAL A 1 87 ? -23.099 -2.621 38.454 1.00 92.00 87 VAL A CA 1
ATOM 719 C C . VAL A 1 87 ? -24.012 -1.993 39.507 1.00 92.00 87 VAL A C 1
ATOM 721 O O . VAL A 1 87 ? -23.625 -1.891 40.672 1.00 92.00 87 VAL A O 1
ATOM 724 N N . ARG A 1 88 ? -25.224 -1.562 39.130 1.00 91.12 88 ARG A N 1
ATOM 725 C CA . ARG A 1 88 ? -26.203 -1.036 40.091 1.00 91.12 88 ARG A CA 1
ATOM 726 C C . ARG A 1 88 ? -26.608 -2.109 41.101 1.00 91.12 88 ARG A C 1
ATOM 728 O O . ARG A 1 88 ? -26.632 -1.802 42.289 1.00 91.12 88 ARG A O 1
ATOM 735 N N . LYS A 1 89 ? -26.876 -3.333 40.637 1.00 86.81 89 LYS A N 1
ATOM 736 C CA . LYS A 1 89 ? -27.205 -4.487 41.486 1.00 86.81 89 LYS A CA 1
ATOM 737 C C . LYS A 1 89 ? -26.051 -4.872 42.409 1.00 86.81 89 LYS A C 1
ATOM 739 O O . LYS A 1 89 ? -26.258 -5.025 43.606 1.00 86.81 89 LYS A O 1
ATOM 744 N N . LEU A 1 90 ? -24.826 -4.913 41.888 1.00 85.12 90 LEU A N 1
ATOM 745 C CA . LEU A 1 90 ? -23.623 -5.203 42.673 1.00 85.12 90 LEU A CA 1
ATOM 746 C C . LEU A 1 90 ? -23.407 -4.204 43.821 1.00 85.12 90 LEU A C 1
ATOM 748 O O . LEU A 1 90 ? -22.909 -4.586 44.875 1.00 85.12 90 LEU A O 1
ATOM 752 N N . LYS A 1 91 ? -23.780 -2.934 43.619 1.00 86.88 91 LYS A N 1
ATOM 753 C CA . LYS A 1 91 ? -23.649 -1.852 44.608 1.00 86.88 91 LYS A CA 1
ATOM 754 C C . LYS A 1 91 ? -24.813 -1.772 45.605 1.00 86.88 91 LYS A C 1
ATOM 756 O O . LYS A 1 91 ? -24.826 -0.858 46.435 1.00 86.88 91 LYS A O 1
ATOM 761 N N . GLU A 1 92 ? -25.810 -2.657 45.537 1.00 85.00 92 GLU A N 1
ATOM 762 C CA . GLU A 1 92 ? -26.935 -2.623 46.475 1.00 85.00 92 GLU A CA 1
ATOM 763 C C . GLU A 1 92 ? -26.453 -2.849 47.918 1.00 85.00 92 GLU A C 1
ATOM 765 O O . GLU A 1 92 ? -25.708 -3.782 48.230 1.00 85.00 92 GLU A O 1
ATOM 770 N N . LYS A 1 93 ? -26.894 -1.969 48.831 1.00 77.50 93 LYS A N 1
ATOM 771 C CA . LYS A 1 93 ? -26.505 -2.026 50.249 1.00 77.50 93 LYS A CA 1
ATOM 772 C C . LYS A 1 93 ? -26.897 -3.351 50.899 1.00 77.50 93 LYS A C 1
ATOM 774 O O . LYS A 1 93 ? -26.162 -3.809 51.761 1.00 77.50 93 LYS A O 1
ATOM 779 N N . SER A 1 94 ? -28.013 -3.956 50.490 1.00 75.44 94 SER A N 1
ATOM 780 C CA . SER A 1 94 ? -28.494 -5.250 50.991 1.00 75.44 94 SER A CA 1
ATOM 781 C C . SER A 1 94 ? -27.468 -6.363 50.779 1.00 75.44 94 SER A C 1
ATOM 783 O O . SER A 1 94 ? -27.155 -7.080 51.725 1.00 75.44 94 SER A O 1
ATOM 785 N N . TYR A 1 95 ? -26.877 -6.452 49.584 1.00 78.25 95 TYR A N 1
ATOM 786 C CA . TYR A 1 95 ? -25.821 -7.415 49.270 1.00 78.25 95 TYR A CA 1
ATOM 787 C C . TYR A 1 95 ? -24.576 -7.194 50.141 1.00 78.25 95 TYR A C 1
ATOM 789 O O . TYR A 1 95 ? -24.094 -8.119 50.796 1.00 78.25 95 TYR A O 1
ATOM 797 N N . HIS A 1 96 ? -24.075 -5.956 50.213 1.00 82.62 96 HIS A N 1
ATOM 798 C CA . HIS A 1 96 ? -22.889 -5.640 51.017 1.00 82.62 96 HIS A CA 1
ATOM 799 C C . HIS A 1 96 ? -23.117 -5.818 52.522 1.00 82.62 96 HIS A C 1
ATOM 801 O O . HIS A 1 96 ? -22.216 -6.266 53.231 1.00 82.62 96 HIS A O 1
ATOM 807 N N . GLN A 1 97 ? -24.315 -5.492 53.004 1.00 84.19 97 GLN A N 1
ATOM 808 C CA . GLN A 1 97 ? -24.714 -5.668 54.393 1.00 84.19 97 GLN A CA 1
ATOM 809 C C . GLN A 1 97 ? -24.816 -7.156 54.740 1.00 84.19 97 GLN A C 1
ATOM 811 O O . GLN A 1 97 ? -24.213 -7.575 55.722 1.00 84.19 97 GLN A O 1
ATOM 816 N N . ALA A 1 98 ? -25.467 -7.971 53.902 1.00 79.75 98 ALA A N 1
ATOM 817 C CA . ALA A 1 98 ? -25.544 -9.420 54.093 1.00 79.75 98 ALA A CA 1
ATOM 818 C C . ALA A 1 98 ? -24.154 -10.081 54.056 1.00 79.75 98 ALA A C 1
ATOM 820 O O . ALA A 1 98 ? -23.849 -10.918 54.901 1.00 79.75 98 ALA A O 1
ATOM 821 N N . ARG A 1 99 ? -23.270 -9.643 53.146 1.00 83.19 99 ARG A N 1
ATOM 822 C CA . ARG A 1 99 ? -21.867 -10.087 53.089 1.00 83.19 99 ARG A CA 1
ATOM 823 C C . ARG A 1 99 ? -21.096 -9.736 54.364 1.00 83.19 99 ARG A C 1
ATOM 825 O O . ARG A 1 99 ? -20.331 -10.549 54.873 1.00 83.19 99 ARG A O 1
ATOM 832 N N . LYS A 1 100 ? -21.271 -8.514 54.876 1.00 88.50 100 LYS A N 1
ATOM 833 C CA . LYS A 1 100 ? -20.614 -8.051 56.107 1.00 88.50 100 LYS A CA 1
ATOM 834 C C . LYS A 1 100 ? -21.137 -8.795 57.335 1.00 88.50 100 LYS A C 1
ATOM 836 O O . LYS A 1 100 ? -20.351 -9.132 58.220 1.00 88.50 100 LYS A O 1
ATOM 841 N N . GLU A 1 101 ? -22.443 -9.033 57.401 1.00 86.19 101 GLU A N 1
ATOM 842 C CA . GLU A 1 101 ? -23.076 -9.809 58.467 1.00 86.19 101 GLU A CA 1
ATOM 843 C C . GLU A 1 101 ? -22.573 -11.252 58.473 1.00 86.19 101 GLU A C 1
ATOM 845 O O . GLU A 1 101 ? -22.245 -11.749 59.548 1.00 86.19 101 GLU A O 1
ATOM 850 N N . GLU A 1 102 ? -22.444 -11.893 57.305 1.00 86.38 102 GLU A N 1
ATOM 851 C CA . GLU A 1 102 ? -21.905 -13.256 57.181 1.00 86.38 102 GLU A CA 1
ATOM 852 C C . GLU A 1 102 ? -20.466 -13.319 57.678 1.00 86.38 102 GLU A C 1
ATOM 854 O O . GLU A 1 102 ? -20.172 -14.103 58.578 1.00 86.38 102 GLU A O 1
ATOM 859 N N . TRP A 1 103 ? -19.617 -12.403 57.209 1.00 85.81 103 TRP A N 1
ATOM 860 C CA . TRP A 1 103 ? -18.234 -12.316 57.663 1.00 85.81 103 TRP A CA 1
ATOM 861 C C . TRP A 1 103 ? -18.140 -12.110 59.182 1.00 85.81 103 TRP A C 1
ATOM 863 O O . TRP A 1 103 ? -17.361 -12.771 59.865 1.00 85.81 103 TRP A O 1
ATOM 873 N N . THR A 1 104 ? -18.978 -11.230 59.740 1.00 86.00 104 THR A N 1
ATOM 874 C CA . THR A 1 104 ? -18.996 -10.950 61.185 1.00 86.00 104 THR A CA 1
ATOM 875 C C . THR A 1 104 ? -19.484 -12.160 61.988 1.00 86.00 104 THR A C 1
ATOM 877 O O . THR A 1 104 ? -18.933 -12.458 63.048 1.00 86.00 104 THR A O 1
ATOM 880 N N . ALA A 1 105 ? -20.510 -12.864 61.504 1.00 8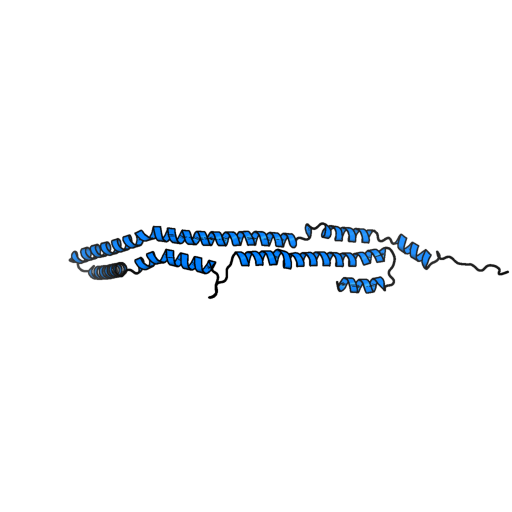3.19 105 ALA A N 1
ATOM 881 C CA . ALA A 1 105 ? -21.044 -14.065 62.138 1.00 83.19 105 ALA A CA 1
ATOM 882 C C . ALA A 1 105 ? -20.049 -15.234 62.073 1.00 83.19 105 ALA A C 1
ATOM 884 O O . ALA A 1 105 ? -19.859 -15.916 63.077 1.00 83.19 105 ALA A O 1
ATOM 885 N N . ALA A 1 106 ? -19.365 -15.417 60.941 1.00 83.06 106 ALA A N 1
ATOM 886 C CA . ALA A 1 106 ? -18.325 -16.429 60.770 1.00 83.06 106 ALA A CA 1
ATOM 887 C C . ALA A 1 106 ? -17.137 -16.173 61.709 1.00 83.06 106 ALA A C 1
ATOM 889 O O . ALA A 1 106 ? -16.621 -17.101 62.331 1.00 83.06 106 ALA A O 1
ATOM 890 N N . ASN A 1 107 ? -16.744 -14.907 61.885 1.00 83.75 107 ASN A N 1
ATOM 891 C CA . ASN A 1 107 ? -15.676 -14.545 62.813 1.00 83.75 107 ASN A CA 1
ATOM 892 C C . ASN A 1 107 ? -16.085 -14.809 64.275 1.00 83.75 107 ASN A C 1
ATOM 894 O O . ASN A 1 107 ? -15.305 -15.354 65.052 1.00 83.75 107 ASN A O 1
ATOM 898 N N . ARG A 1 108 ? -17.334 -14.489 64.649 1.00 83.00 108 ARG A N 1
ATOM 899 C CA . ARG A 1 108 ? -17.888 -14.814 65.978 1.00 83.00 108 ARG A CA 1
ATOM 900 C C . ARG A 1 108 ? -17.927 -16.318 66.235 1.00 83.00 108 ARG A C 1
ATOM 902 O O . ARG A 1 108 ? -17.524 -16.738 67.311 1.00 83.00 108 ARG A O 1
ATOM 909 N N . GLU A 1 109 ? -18.363 -17.119 65.263 1.00 81.25 109 GLU A N 1
ATOM 910 C CA . GLU A 1 109 ? -18.337 -18.583 65.366 1.00 81.25 109 GLU A CA 1
ATOM 911 C C . GLU A 1 109 ? -16.903 -19.099 65.554 1.00 81.25 109 GLU A C 1
ATOM 913 O O . GLU A 1 109 ? -16.658 -19.901 66.451 1.00 81.25 109 GLU A O 1
ATOM 918 N N . ALA A 1 110 ? -15.938 -18.607 64.768 1.00 82.06 110 ALA A N 1
ATOM 919 C CA . ALA A 1 110 ? -14.537 -19.017 64.868 1.00 82.06 110 ALA A CA 1
ATOM 920 C C . ALA A 1 110 ? -13.938 -18.763 66.263 1.00 82.06 110 ALA A C 1
ATOM 922 O O . ALA A 1 110 ? -13.208 -19.612 66.772 1.00 82.06 110 ALA A O 1
ATOM 923 N N . HIS A 1 111 ? -14.291 -17.643 66.901 1.00 79.50 111 HIS A N 1
ATOM 924 C CA . HIS A 1 111 ? -13.889 -17.328 68.276 1.00 79.50 111 HIS A CA 1
ATOM 925 C C . HIS A 1 111 ? -14.648 -18.138 69.343 1.00 79.50 111 HIS A C 1
ATOM 927 O O . HIS A 1 111 ? -14.141 -18.322 70.445 1.00 79.50 111 HIS A O 1
ATOM 933 N N . ALA A 1 112 ? -15.841 -18.639 69.022 1.00 73.75 112 ALA A N 1
ATOM 934 C CA . ALA A 1 112 ? -16.732 -19.353 69.934 1.00 73.75 112 ALA A CA 1
ATOM 935 C C . ALA A 1 112 ? -16.515 -20.885 69.949 1.00 73.75 112 ALA A C 1
ATOM 937 O O . ALA A 1 112 ? -17.081 -21.582 70.791 1.00 73.75 112 ALA A O 1
ATOM 938 N N . LYS A 1 113 ? -15.656 -21.423 69.065 1.00 66.31 113 LYS A N 1
ATOM 939 C CA . LYS A 1 113 ? -15.339 -22.866 68.944 1.00 66.31 113 LYS A CA 1
ATOM 940 C C . LYS A 1 113 ? -14.755 -23.523 70.206 1.00 66.31 113 LYS A C 1
ATOM 942 O O . LYS A 1 113 ? -14.638 -24.744 70.235 1.00 66.31 113 LYS A O 1
ATOM 947 N N . ALA A 1 114 ? -14.388 -22.743 71.223 1.00 63.28 114 ALA A N 1
ATOM 948 C CA . ALA A 1 114 ? -13.876 -23.246 72.496 1.00 63.28 114 ALA A CA 1
ATOM 949 C C . ALA A 1 114 ? -14.976 -23.639 73.508 1.00 63.28 114 ALA A C 1
ATOM 951 O O . ALA A 1 114 ? -14.646 -24.281 74.500 1.00 63.28 114 ALA A O 1
ATOM 952 N N . ASP A 1 115 ? -16.251 -23.291 73.267 1.00 60.03 115 ASP A N 1
ATOM 953 C CA . ASP A 1 115 ? -17.346 -23.486 74.234 1.00 60.03 115 ASP A CA 1
ATOM 954 C C . ASP A 1 115 ? -18.466 -24.413 73.688 1.00 60.03 115 ASP A C 1
ATOM 956 O O . ASP A 1 115 ? -19.091 -24.072 72.674 1.00 60.03 115 ASP A O 1
ATOM 960 N N . PRO A 1 116 ? -18.767 -25.572 74.320 1.00 55.22 116 PRO A N 1
ATOM 961 C CA . PRO A 1 116 ? -19.689 -26.591 73.784 1.00 55.22 116 PRO A CA 1
ATOM 962 C C . PRO A 1 116 ? -21.180 -26.204 73.782 1.00 55.22 116 PRO A C 1
ATOM 964 O O . PRO A 1 116 ? -21.999 -26.893 73.178 1.00 55.22 116 PRO A O 1
ATOM 967 N N . THR A 1 117 ? -21.563 -25.112 74.446 1.00 59.03 117 THR A N 1
ATOM 968 C CA . THR A 1 117 ? -22.953 -24.626 74.575 1.00 59.03 117 THR A CA 1
ATOM 969 C C . THR A 1 117 ? -23.437 -23.777 73.385 1.00 59.03 117 THR A C 1
ATOM 971 O O . THR A 1 117 ? -24.580 -23.320 73.374 1.00 59.03 117 THR A O 1
ATOM 974 N N . ASN A 1 118 ? -22.621 -23.598 72.340 1.00 62.31 118 ASN A N 1
ATOM 975 C CA . ASN A 1 118 ? -22.814 -22.619 71.254 1.00 62.31 118 ASN A CA 1
ATOM 976 C C . ASN A 1 118 ? -23.819 -22.968 70.133 1.00 62.31 118 ASN A C 1
ATOM 978 O O . ASN A 1 118 ? -23.732 -22.436 69.022 1.00 62.31 118 ASN A O 1
ATOM 982 N N . SER A 1 119 ? -24.813 -23.818 70.395 1.00 62.56 119 SER A N 1
ATOM 983 C CA . SER A 1 119 ? -25.832 -24.190 69.394 1.00 62.56 119 SER A CA 1
ATOM 984 C C . SER A 1 119 ? -26.548 -22.975 68.775 1.00 62.56 119 SER A C 1
ATOM 986 O O . SER A 1 119 ? -26.800 -22.954 67.570 1.00 62.56 119 SER A O 1
ATOM 988 N N . SER A 1 120 ? -26.793 -21.917 69.557 1.00 65.38 120 SER A N 1
ATOM 989 C CA . SER A 1 120 ? -27.420 -20.677 69.077 1.00 65.38 120 SER A CA 1
ATOM 990 C C . SER A 1 120 ? -26.546 -19.895 68.088 1.00 65.38 120 SER A C 1
ATOM 992 O O . SER A 1 120 ? -27.070 -19.346 67.119 1.00 65.38 120 SER A O 1
ATOM 994 N N . VAL A 1 121 ? -25.220 -19.879 68.274 1.00 66.75 121 VAL A N 1
ATOM 995 C CA . VAL A 1 121 ? -24.264 -19.185 67.391 1.00 66.75 121 VAL A CA 1
ATOM 996 C C . VAL A 1 121 ? -24.188 -19.866 66.026 1.00 66.75 121 VAL A C 1
ATOM 998 O O . VAL A 1 121 ? -24.173 -19.184 64.999 1.00 66.75 121 VAL A O 1
ATOM 1001 N N . CYS A 1 122 ? -24.240 -21.198 66.000 1.00 67.31 122 CYS A N 1
ATOM 1002 C CA . CYS A 1 122 ? -24.265 -21.974 64.761 1.00 67.31 122 CYS A CA 1
ATOM 1003 C C . CYS A 1 122 ? -25.575 -21.755 63.971 1.00 67.31 122 CYS A C 1
ATOM 1005 O O . CYS A 1 122 ? -25.544 -21.509 62.763 1.00 67.31 122 CYS A O 1
ATOM 1007 N N . VAL A 1 123 ? -26.728 -21.727 64.658 1.00 70.75 123 VAL A N 1
ATOM 1008 C CA . VAL A 1 123 ? -28.036 -21.403 64.047 1.00 70.75 123 VAL A CA 1
ATOM 1009 C C . VAL A 1 123 ? -28.063 -19.970 63.498 1.00 70.75 123 VAL A C 1
ATOM 1011 O O . VAL A 1 123 ? -28.545 -19.744 62.385 1.00 70.75 123 VAL A O 1
ATOM 1014 N N . CYS A 1 124 ? -27.493 -19.003 64.224 1.00 75.06 124 CYS A N 1
ATOM 1015 C CA . CYS A 1 124 ? -27.382 -17.617 63.759 1.00 75.06 124 CYS A CA 1
ATOM 1016 C C . CYS A 1 124 ? -26.524 -17.501 62.490 1.00 75.06 124 CYS A C 1
ATOM 1018 O O . CYS A 1 124 ? -26.898 -16.779 61.566 1.00 75.06 124 CYS A O 1
ATOM 1020 N N . LEU A 1 125 ? -25.397 -18.218 62.409 1.00 78.25 125 LEU A N 1
ATOM 1021 C CA . LEU A 1 125 ? -24.546 -18.214 61.218 1.00 78.25 125 LEU A CA 1
ATOM 1022 C C . LEU A 1 125 ? -25.267 -18.793 59.996 1.00 78.25 125 LEU A C 1
ATOM 1024 O O . LEU A 1 125 ? -25.177 -18.220 58.910 1.00 78.25 125 LEU A O 1
ATOM 1028 N N . TRP A 1 126 ? -25.998 -19.897 60.163 1.00 78.19 126 TRP A N 1
ATOM 1029 C CA . TRP A 1 126 ? -26.752 -20.516 59.071 1.00 78.19 126 TRP A CA 1
ATOM 1030 C C . TRP A 1 126 ? -27.793 -19.553 58.479 1.00 78.19 126 TRP A C 1
ATOM 1032 O O . TRP A 1 126 ? -27.833 -19.356 57.265 1.00 78.19 126 TRP A O 1
ATOM 1042 N N . GLN A 1 127 ? -28.550 -18.854 59.330 1.00 80.75 127 GLN A N 1
ATOM 1043 C CA . GLN A 1 127 ? -29.540 -17.860 58.895 1.00 80.75 127 GLN A CA 1
ATOM 1044 C C . GLN A 1 127 ? -28.915 -16.661 58.165 1.00 80.75 127 GLN A C 1
ATOM 1046 O O . GLN A 1 127 ? -29.525 -16.078 57.266 1.00 80.75 127 GLN A O 1
ATOM 1051 N N . VAL A 1 128 ? -27.706 -16.249 58.555 1.00 81.62 128 VAL A N 1
ATOM 1052 C CA . VAL A 1 128 ? -26.984 -15.157 57.885 1.00 81.62 128 VAL A CA 1
ATOM 1053 C C . VAL A 1 128 ? -26.405 -15.625 56.544 1.00 81.62 128 VAL A C 1
ATOM 1055 O O . VAL A 1 128 ? -26.514 -14.903 55.551 1.00 81.62 128 VAL A O 1
ATOM 1058 N N . LYS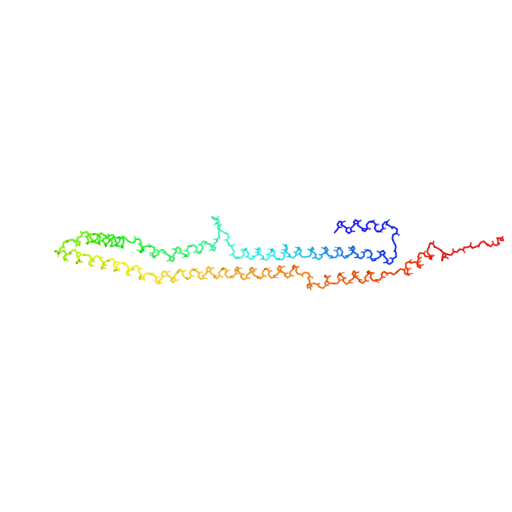 A 1 129 ? -25.871 -16.852 56.475 1.00 83.25 129 LYS A N 1
ATOM 1059 C CA . LYS A 1 129 ? -25.425 -17.484 55.223 1.00 83.25 129 LYS A CA 1
ATOM 1060 C C . LYS A 1 129 ? -26.565 -17.644 54.223 1.00 83.25 129 LYS A C 1
ATOM 1062 O O . LYS A 1 129 ? -26.364 -17.374 53.041 1.00 83.25 129 LYS A O 1
ATOM 1067 N N . GLU A 1 130 ? -27.759 -18.018 54.675 1.00 86.62 130 GLU A N 1
ATOM 1068 C CA . GLU A 1 130 ? -28.944 -18.110 53.815 1.00 86.62 130 GLU A CA 1
ATOM 1069 C C . GLU A 1 130 ? -29.324 -16.736 53.234 1.00 86.62 130 GLU A C 1
ATOM 1071 O O . GLU A 1 130 ? -29.566 -16.610 52.033 1.00 86.62 130 GLU A O 1
ATOM 1076 N N . ARG A 1 131 ? -29.304 -15.676 54.056 1.00 82.25 131 ARG A N 1
ATOM 1077 C CA . ARG A 1 131 ? -29.575 -14.297 53.608 1.00 82.25 131 ARG A CA 1
ATOM 1078 C C . ARG A 1 131 ? -28.546 -13.792 52.596 1.00 82.25 131 ARG A C 1
ATOM 1080 O O . ARG A 1 131 ? -28.930 -13.188 51.596 1.00 82.25 131 ARG A O 1
ATOM 1087 N N . TYR A 1 132 ? -27.260 -14.058 52.822 1.00 82.88 132 TYR A N 1
ATOM 1088 C CA . TYR A 1 132 ? -26.209 -13.724 51.859 1.00 82.88 132 TYR A CA 1
ATOM 1089 C C . TYR A 1 132 ? -26.340 -14.531 50.560 1.00 82.88 132 TYR A C 1
ATOM 1091 O O . TYR A 1 132 ? -26.225 -13.959 49.478 1.00 82.88 132 TYR A O 1
ATOM 1099 N N . SER A 1 133 ? -26.663 -15.825 50.652 1.00 86.31 133 SER A N 1
ATOM 1100 C CA . SER A 1 133 ? -26.865 -16.694 49.484 1.00 86.31 133 SER A CA 1
ATOM 1101 C C . SER A 1 133 ? -28.031 -16.219 48.618 1.00 86.31 133 SER A C 1
ATOM 1103 O O . SER A 1 133 ? -27.871 -16.106 47.408 1.00 86.31 133 SER A O 1
ATOM 1105 N N . LYS A 1 134 ? -29.164 -15.829 49.220 1.00 86.56 134 LYS A N 1
ATOM 1106 C CA . LYS A 1 134 ? -30.300 -15.241 48.486 1.00 86.56 134 LYS A CA 1
ATOM 1107 C C . LYS A 1 134 ? -29.925 -13.932 47.787 1.00 86.56 134 LYS A C 1
ATOM 1109 O O . LYS A 1 134 ? -30.244 -13.752 46.616 1.00 86.56 134 LYS A O 1
ATOM 1114 N N . ALA A 1 135 ? -29.196 -13.043 48.467 1.00 82.81 135 ALA A N 1
ATOM 1115 C CA . ALA A 1 135 ? -28.714 -11.803 47.853 1.00 82.81 135 ALA A CA 1
ATOM 1116 C C . ALA A 1 135 ? -27.744 -12.069 46.681 1.00 82.81 135 ALA A C 1
ATOM 1118 O O . ALA A 1 135 ? -27.756 -11.347 45.684 1.00 82.81 135 ALA A O 1
ATOM 1119 N N . LEU A 1 136 ? -26.920 -13.117 46.780 1.00 85.38 136 LEU A N 1
ATOM 1120 C CA . LEU A 1 136 ? -26.019 -13.545 45.711 1.00 85.38 136 LEU A CA 1
ATOM 1121 C C . LEU A 1 136 ? -26.783 -14.174 44.535 1.00 85.38 136 LEU A C 1
ATOM 1123 O O . LEU A 1 136 ? -26.464 -13.889 43.385 1.00 85.38 136 LEU A O 1
ATOM 1127 N N . GLU A 1 137 ? -27.804 -14.989 44.798 1.00 87.75 137 GLU A N 1
ATOM 1128 C CA . GLU A 1 137 ? -28.688 -15.542 43.766 1.00 87.75 137 GLU A CA 1
ATOM 1129 C C . GLU A 1 137 ? -29.403 -14.438 42.986 1.00 87.75 137 GLU A C 1
ATOM 1131 O O . GLU A 1 137 ? -29.462 -14.494 41.759 1.00 87.75 137 GLU A O 1
ATOM 1136 N N . GLU A 1 138 ? -29.903 -13.407 43.668 1.00 84.00 138 GLU A N 1
ATOM 1137 C CA . GLU A 1 138 ? -30.532 -12.253 43.020 1.00 84.00 138 GLU A CA 1
ATOM 1138 C C . GLU A 1 138 ? -29.565 -11.493 42.107 1.00 84.00 138 GLU A C 1
ATOM 1140 O O . GLU A 1 138 ? -29.950 -11.104 41.004 1.00 84.00 138 GLU A O 1
ATOM 1145 N N . LEU A 1 139 ? -28.306 -11.318 42.525 1.00 84.00 139 LEU A N 1
ATOM 1146 C CA . LEU A 1 139 ? -27.264 -10.733 41.679 1.00 84.00 139 LEU A CA 1
ATOM 1147 C C . LEU A 1 139 ? -26.945 -11.642 40.482 1.00 84.00 139 LEU A C 1
ATOM 1149 O O . LEU A 1 139 ? -26.881 -11.175 39.345 1.00 84.00 139 LEU A O 1
ATOM 1153 N N . ASN A 1 140 ? -26.798 -12.945 40.724 1.00 89.75 140 ASN A N 1
ATOM 1154 C CA . ASN A 1 140 ? -26.458 -13.926 39.697 1.00 89.75 140 ASN A CA 1
ATOM 1155 C C . ASN A 1 140 ? -27.556 -14.091 38.642 1.00 89.75 140 ASN A C 1
ATOM 1157 O O . ASN A 1 140 ? -27.242 -14.361 37.485 1.00 89.75 140 ASN A O 1
ATOM 1161 N N . ARG A 1 141 ? -28.828 -13.858 38.989 1.00 90.69 141 ARG A N 1
ATOM 1162 C CA . ARG A 1 141 ? -29.937 -13.818 38.018 1.00 90.69 141 ARG A CA 1
ATOM 1163 C C . ARG A 1 141 ? -29.756 -12.738 36.950 1.00 90.69 141 ARG A C 1
ATOM 1165 O O . ARG A 1 141 ? -30.311 -12.872 35.864 1.00 90.69 141 ARG A O 1
ATOM 1172 N N . CYS A 1 142 ? -28.978 -11.690 37.223 1.00 88.69 142 CYS A N 1
ATOM 1173 C CA . CYS A 1 142 ? -28.661 -10.655 36.241 1.00 88.69 142 CYS A CA 1
ATOM 1174 C C . CYS A 1 142 ? -27.473 -11.019 35.331 1.00 88.69 142 CYS A C 1
ATOM 1176 O O . CYS A 1 142 ? -27.295 -10.356 34.311 1.00 88.69 142 CYS A O 1
ATOM 1178 N N . ASN A 1 143 ? -26.673 -12.043 35.664 1.00 92.81 143 ASN A N 1
ATOM 1179 C CA . ASN A 1 143 ? -25.462 -12.387 34.910 1.00 92.81 143 ASN A CA 1
ATOM 1180 C C . ASN A 1 143 ? -25.747 -12.816 33.462 1.00 92.81 143 ASN A C 1
ATOM 1182 O O . ASN A 1 143 ? -25.057 -12.302 32.588 1.00 92.81 143 ASN A O 1
ATOM 1186 N N . PRO A 1 144 ? -26.740 -13.685 33.162 1.00 96.19 144 PRO A N 1
ATOM 1187 C CA . PRO A 1 144 ? -27.002 -14.089 31.780 1.00 96.19 144 PRO A CA 1
ATOM 1188 C C . PRO A 1 144 ? -27.334 -12.895 30.888 1.00 96.19 144 PRO A C 1
ATOM 1190 O O . PRO A 1 144 ? -26.778 -12.763 29.806 1.00 96.19 144 PRO A O 1
ATOM 1193 N N . ARG A 1 145 ? -28.173 -11.974 31.383 1.00 94.12 145 ARG A N 1
ATOM 1194 C CA . ARG A 1 145 ? -28.542 -10.774 30.630 1.00 94.12 145 ARG A CA 1
ATOM 1195 C C . ARG A 1 145 ? -27.372 -9.809 30.458 1.00 94.12 145 ARG A C 1
ATOM 1197 O O . ARG A 1 145 ? -27.202 -9.242 29.389 1.00 94.12 145 ARG A O 1
ATOM 1204 N N . TYR A 1 146 ? -26.565 -9.633 31.505 1.00 95.38 146 TYR A N 1
ATOM 1205 C CA . TYR A 1 146 ? -25.334 -8.850 31.427 1.00 95.38 146 TYR A CA 1
ATOM 1206 C C . TYR A 1 146 ? -24.381 -9.408 30.365 1.00 95.38 146 TYR A C 1
ATOM 1208 O O . TYR A 1 146 ? -23.880 -8.640 29.552 1.00 95.38 146 TYR A O 1
ATOM 1216 N N . MET A 1 147 ? -24.153 -10.725 30.361 1.00 97.75 147 MET A N 1
ATOM 1217 C CA . MET A 1 147 ? -23.292 -11.379 29.375 1.00 97.75 147 MET A CA 1
ATOM 1218 C C . MET A 1 147 ? -23.843 -11.202 27.961 1.00 97.75 147 MET A C 1
ATOM 1220 O O . MET A 1 147 ? -23.104 -10.747 27.101 1.00 97.75 147 MET A O 1
ATOM 1224 N N . GLU A 1 148 ? -25.138 -11.452 27.749 1.00 97.81 148 GLU A N 1
ATOM 1225 C CA . GLU A 1 148 ? -25.804 -11.278 26.450 1.00 97.81 148 GLU A CA 1
ATOM 1226 C C . GLU A 1 148 ? -25.672 -9.838 25.918 1.00 97.81 148 GLU A C 1
ATOM 1228 O O . GLU A 1 148 ? -25.245 -9.627 24.784 1.00 97.81 148 GLU A O 1
ATOM 1233 N N . ASP A 1 149 ? -25.986 -8.830 26.742 1.00 97.56 149 ASP A N 1
ATOM 1234 C CA . ASP A 1 149 ? -25.902 -7.423 26.332 1.00 97.56 149 ASP A CA 1
ATOM 1235 C C . ASP A 1 149 ? -24.438 -6.987 26.078 1.00 97.56 149 ASP A C 1
ATOM 1237 O O . ASP A 1 149 ? -24.179 -6.175 25.188 1.00 97.56 149 ASP A O 1
ATOM 1241 N N . MET A 1 150 ? -23.466 -7.510 26.839 1.00 98.25 150 MET A N 1
ATOM 1242 C CA . MET A 1 150 ? -22.036 -7.229 26.632 1.00 98.25 150 MET A CA 1
ATOM 1243 C C . MET A 1 150 ? -21.488 -7.912 25.373 1.00 98.25 150 MET A C 1
ATOM 1245 O O . MET A 1 150 ? -20.751 -7.275 24.621 1.00 98.25 150 MET A O 1
ATOM 1249 N N . GLU A 1 151 ? -21.852 -9.175 25.132 1.00 98.38 151 GLU A N 1
ATOM 1250 C CA . GLU A 1 151 ? -21.484 -9.934 23.930 1.00 98.38 151 GLU A CA 1
ATOM 1251 C C . GLU A 1 151 ? -22.038 -9.265 22.675 1.00 98.38 151 GLU A C 1
ATOM 1253 O O . GLU A 1 151 ? -21.302 -9.082 21.712 1.00 98.38 151 GLU A O 1
ATOM 1258 N N . GLN A 1 152 ? -23.280 -8.772 22.709 1.00 98.00 152 GLN A N 1
ATOM 1259 C CA . GLN A 1 152 ? -23.858 -8.059 21.571 1.00 98.00 152 GLN A CA 1
ATOM 1260 C C . GLN A 1 152 ? -23.043 -6.816 21.178 1.00 98.00 152 GLN A C 1
ATOM 1262 O O . GLN A 1 152 ? -22.809 -6.571 19.993 1.00 98.00 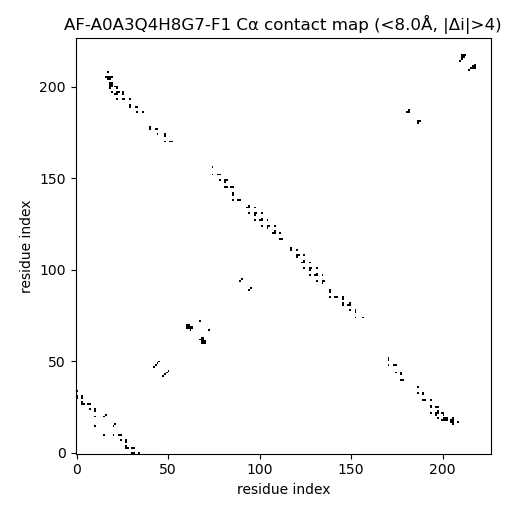152 GLN A O 1
ATOM 1267 N N . VAL A 1 153 ? -22.609 -6.010 22.155 1.00 98.25 153 VAL A N 1
ATOM 1268 C CA . VAL A 1 153 ? -21.763 -4.836 21.877 1.00 98.25 153 VAL A CA 1
ATOM 1269 C C . VAL A 1 153 ? -20.380 -5.280 21.399 1.00 98.25 153 VAL A C 1
ATOM 1271 O O . VAL A 1 153 ? -19.844 -4.704 20.453 1.00 98.25 153 VAL A O 1
ATOM 1274 N N . PHE A 1 154 ? -19.817 -6.326 22.006 1.00 98.44 154 PHE A N 1
ATOM 1275 C CA . PHE A 1 154 ? -18.527 -6.882 21.614 1.00 98.44 154 PHE A CA 1
ATOM 1276 C C . PHE A 1 154 ? -18.525 -7.392 20.167 1.00 98.44 154 PHE A C 1
ATOM 1278 O O . PHE A 1 154 ? -17.635 -7.020 19.402 1.00 98.44 154 PHE A O 1
ATOM 1285 N N . ASP A 1 155 ? -19.540 -8.138 19.741 1.00 98.50 155 ASP A N 1
ATOM 1286 C CA . ASP A 1 155 ? -19.648 -8.659 18.376 1.00 98.50 155 ASP A CA 1
ATOM 1287 C C . ASP A 1 155 ? -19.707 -7.541 17.327 1.00 98.50 155 ASP A C 1
ATOM 1289 O O . ASP A 1 155 ? -19.094 -7.645 16.263 1.00 98.50 155 ASP A O 1
ATOM 1293 N N . LEU A 1 156 ? -20.363 -6.418 17.641 1.00 97.44 156 LEU A N 1
ATOM 1294 C CA . LEU A 1 156 ? -20.347 -5.232 16.779 1.00 97.44 156 LEU A CA 1
ATOM 1295 C C . LEU A 1 156 ? -18.937 -4.638 16.650 1.00 97.44 156 LEU A C 1
ATOM 1297 O O . LEU A 1 156 ? -18.535 -4.243 15.552 1.00 97.44 156 LEU A O 1
ATOM 1301 N N . THR A 1 157 ? -18.166 -4.598 17.743 1.00 97.75 157 THR A N 1
ATOM 1302 C CA . THR A 1 157 ? -16.766 -4.139 17.698 1.00 97.75 157 THR A CA 1
ATOM 1303 C C . THR A 1 157 ? -15.860 -5.114 16.943 1.00 97.75 157 THR A C 1
ATOM 1305 O O . THR A 1 157 ? -15.020 -4.678 16.154 1.00 97.75 157 THR A O 1
ATOM 1308 N N . GLN A 1 158 ? -16.078 -6.422 17.096 1.00 98.44 158 GLN A N 1
ATOM 1309 C CA . GLN A 1 158 ? -15.371 -7.464 16.352 1.00 98.44 158 GLN A CA 1
ATOM 1310 C C . GLN A 1 158 ? -15.654 -7.378 14.854 1.00 98.44 158 GLN A C 1
ATOM 1312 O O . GLN A 1 158 ? -14.741 -7.528 14.046 1.00 98.44 158 GLN A O 1
ATOM 1317 N N . GLU A 1 159 ? -16.896 -7.097 14.465 1.00 98.06 159 GLU A N 1
ATOM 1318 C CA . GLU A 1 159 ? -17.262 -6.928 13.062 1.00 98.06 159 GLU A CA 1
ATOM 1319 C C . GLU A 1 159 ? -16.586 -5.703 12.434 1.00 98.06 159 GLU A C 1
ATOM 1321 O O . GLU A 1 159 ? -16.082 -5.772 11.309 1.00 98.06 159 GLU A O 1
ATOM 1326 N N . ALA A 1 160 ? -16.538 -4.585 13.162 1.00 96.88 160 ALA A N 1
ATOM 1327 C CA . ALA A 1 160 ? -15.819 -3.393 12.722 1.00 96.88 160 ALA A CA 1
ATOM 1328 C C . ALA A 1 160 ? -14.314 -3.671 12.558 1.00 96.88 160 ALA A C 1
ATOM 1330 O O . ALA A 1 160 ? -13.725 -3.311 11.535 1.00 96.88 160 ALA A O 1
ATOM 1331 N N . GLU A 1 161 ? -13.704 -4.374 13.516 1.00 98.25 161 GLU A N 1
ATOM 1332 C CA . GLU A 1 161 ? -12.288 -4.737 13.440 1.00 98.25 161 GLU A CA 1
ATOM 1333 C C . GLU A 1 161 ? -12.012 -5.739 12.314 1.00 98.25 161 GLU A C 1
ATOM 1335 O O . GLU A 1 161 ? -11.041 -5.585 11.573 1.00 98.25 161 GLU A O 1
ATOM 1340 N N . ARG A 1 162 ? -12.897 -6.715 12.090 1.00 98.56 162 ARG A N 1
ATOM 1341 C CA . ARG A 1 162 ? -12.798 -7.654 10.965 1.00 98.56 162 ARG A CA 1
ATOM 1342 C C . ARG A 1 162 ? -12.738 -6.916 9.630 1.00 98.56 162 ARG A C 1
ATOM 1344 O O . ARG A 1 162 ? -11.875 -7.223 8.809 1.00 98.56 162 ARG A O 1
ATOM 1351 N N . LYS A 1 163 ? -13.600 -5.914 9.424 1.00 98.44 163 LYS A N 1
ATOM 1352 C CA . LYS A 1 163 ? -13.584 -5.078 8.210 1.00 98.44 163 LYS A CA 1
ATOM 1353 C C . LYS A 1 163 ? -12.252 -4.352 8.038 1.00 98.44 163 LYS A C 1
ATOM 1355 O O . LYS A 1 163 ? -11.718 -4.343 6.931 1.00 98.44 163 LYS A O 1
ATOM 1360 N N . ARG A 1 164 ? -11.689 -3.793 9.117 1.00 98.56 164 ARG A N 1
ATOM 1361 C CA . ARG A 1 164 ? -10.359 -3.163 9.093 1.00 98.56 164 ARG A CA 1
ATOM 1362 C C . ARG A 1 164 ? -9.272 -4.165 8.714 1.00 98.56 164 ARG A C 1
ATOM 1364 O O . ARG A 1 164 ? -8.468 -3.877 7.834 1.00 98.56 164 ARG A O 1
ATOM 1371 N N . LEU A 1 165 ? -9.247 -5.334 9.348 1.00 98.75 165 LEU A N 1
ATOM 1372 C CA . LEU A 1 165 ? -8.232 -6.360 9.097 1.00 98.75 165 LEU A CA 1
ATOM 1373 C C . LEU A 1 165 ? -8.281 -6.874 7.653 1.00 98.75 165 LEU A C 1
ATOM 1375 O O . LEU A 1 165 ? -7.238 -6.975 7.009 1.00 98.75 165 LEU A O 1
ATOM 1379 N N . CYS A 1 166 ? -9.477 -7.149 7.127 1.00 98.62 166 CYS A N 1
ATOM 1380 C CA . CYS A 1 166 ? -9.658 -7.532 5.726 1.00 98.62 166 CYS A CA 1
ATOM 1381 C C . CYS A 1 166 ? -9.185 -6.425 4.777 1.00 98.62 166 CYS A C 1
ATOM 1383 O O . CYS A 1 166 ? -8.377 -6.694 3.894 1.00 98.62 166 CYS A O 1
ATOM 1385 N N . PHE A 1 167 ? -9.598 -5.177 5.016 1.00 98.62 167 PHE A N 1
ATOM 1386 C CA . PHE A 1 167 ? -9.166 -4.037 4.209 1.00 98.62 167 PHE A CA 1
ATOM 1387 C C . PHE A 1 167 ? -7.638 -3.891 4.173 1.00 98.62 167 PHE A C 1
ATOM 1389 O O . PHE A 1 167 ? -7.053 -3.747 3.102 1.00 98.62 167 PHE A O 1
ATOM 1396 N N . PHE A 1 168 ? -6.975 -3.961 5.330 1.00 98.56 168 PHE A N 1
ATOM 1397 C CA . PHE A 1 168 ? -5.518 -3.842 5.393 1.00 98.56 168 PHE A CA 1
ATOM 1398 C C . PHE A 1 168 ? -4.811 -5.002 4.699 1.00 98.56 168 PHE A C 1
ATOM 1400 O O . PHE A 1 168 ? -3.792 -4.780 4.053 1.00 98.56 168 PHE A O 1
ATOM 1407 N N . LYS A 1 169 ? -5.342 -6.225 4.795 1.00 98.62 169 LYS A N 1
ATOM 1408 C CA . LYS A 1 169 ? -4.807 -7.358 4.037 1.00 98.62 169 LYS A CA 1
ATOM 1409 C C . LYS A 1 169 ? -4.846 -7.075 2.534 1.00 98.62 169 LYS A C 1
ATOM 1411 O O . LYS A 1 169 ? -3.836 -7.287 1.869 1.00 98.62 169 LYS A O 1
ATOM 1416 N N . ASP A 1 170 ? -5.968 -6.575 2.027 1.00 98.38 170 ASP A N 1
ATOM 1417 C CA . ASP A 1 170 ? -6.126 -6.275 0.602 1.00 98.38 170 ASP A CA 1
ATOM 1418 C C . ASP A 1 170 ? -5.173 -5.153 0.161 1.00 98.38 170 ASP A C 1
ATOM 1420 O O . ASP A 1 170 ? -4.448 -5.317 -0.813 1.00 98.38 170 ASP A O 1
ATOM 1424 N N . VAL A 1 171 ? -5.070 -4.062 0.931 1.00 98.31 171 VAL A N 1
ATOM 1425 C CA . VAL A 1 171 ? -4.114 -2.971 0.653 1.00 98.31 171 VAL A CA 1
ATOM 1426 C C . VAL A 1 171 ? -2.665 -3.464 0.648 1.00 98.31 171 VAL A C 1
ATOM 1428 O O . VAL A 1 171 ? -1.879 -3.071 -0.208 1.00 98.31 171 VAL A O 1
ATOM 1431 N N . LEU A 1 172 ? -2.282 -4.331 1.588 1.00 98.38 172 LEU A N 1
ATOM 1432 C CA . LEU A 1 172 ? -0.923 -4.878 1.630 1.00 98.38 172 LEU A CA 1
ATOM 1433 C C . LEU A 1 172 ? -0.624 -5.771 0.417 1.00 98.38 172 LEU A C 1
ATOM 1435 O O . LEU A 1 172 ? 0.509 -5.775 -0.068 1.00 98.38 172 LEU A O 1
ATOM 1439 N N . LEU A 1 173 ? -1.621 -6.505 -0.084 1.00 98.44 173 LEU A N 1
ATOM 1440 C CA . LEU A 1 173 ? -1.499 -7.295 -1.311 1.00 98.44 173 LEU A CA 1
ATOM 1441 C C . LEU A 1 173 ? -1.398 -6.408 -2.561 1.00 98.44 173 LEU A C 1
ATOM 1443 O O . LEU A 1 173 ? -0.606 -6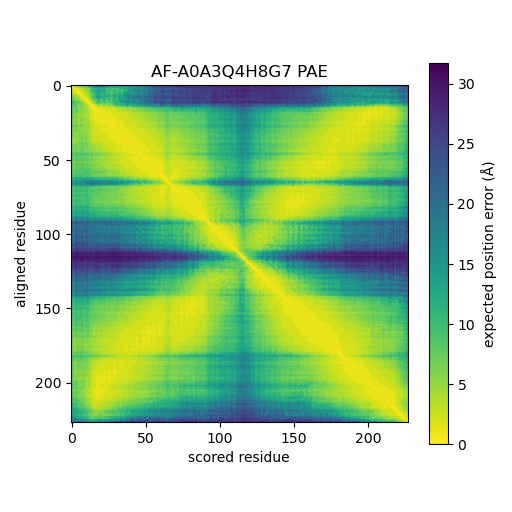.719 -3.455 1.00 98.44 173 LEU A O 1
ATOM 1447 N N . ASP A 1 174 ? -2.128 -5.293 -2.609 1.00 97.25 174 ASP A N 1
ATOM 1448 C CA . ASP A 1 174 ? -2.022 -4.310 -3.695 1.00 97.25 174 ASP A CA 1
ATOM 1449 C C . ASP A 1 174 ? -0.626 -3.676 -3.723 1.00 97.25 174 ASP A C 1
ATOM 1451 O O . ASP A 1 174 ? 0.054 -3.722 -4.748 1.00 97.25 174 ASP A O 1
ATOM 1455 N N . ILE A 1 175 ? -0.135 -3.207 -2.568 1.00 97.81 175 ILE A N 1
ATOM 1456 C CA . ILE A 1 175 ? 1.221 -2.654 -2.422 1.00 97.81 175 ILE A CA 1
ATOM 1457 C C . ILE A 1 175 ? 2.270 -3.676 -2.867 1.00 97.81 175 ILE A C 1
ATOM 1459 O O . ILE A 1 175 ? 3.178 -3.338 -3.625 1.00 97.81 175 ILE A O 1
ATOM 1463 N N . HIS A 1 176 ? 2.152 -4.934 -2.432 1.00 97.38 176 HIS A N 1
ATOM 1464 C CA . HIS A 1 176 ? 3.046 -6.003 -2.881 1.00 97.38 176 HIS A CA 1
ATOM 1465 C C . HIS A 1 176 ? 3.041 -6.134 -4.411 1.00 97.38 176 HIS A C 1
ATOM 1467 O O . HIS A 1 176 ? 4.101 -6.179 -5.033 1.00 97.38 176 HIS A O 1
ATOM 1473 N N . THR A 1 177 ? 1.856 -6.145 -5.022 1.00 95.94 177 THR A N 1
ATOM 1474 C CA . THR A 1 177 ? 1.692 -6.248 -6.479 1.00 95.94 177 THR A CA 1
ATOM 1475 C C . THR A 1 177 ? 2.298 -5.046 -7.208 1.00 95.94 177 THR A C 1
ATOM 1477 O O . THR A 1 177 ? 2.922 -5.203 -8.253 1.00 95.94 177 THR A O 1
ATOM 1480 N N . HIS A 1 178 ? 2.169 -3.839 -6.656 1.00 95.50 178 HIS A N 1
ATOM 1481 C CA . HIS A 1 178 ? 2.770 -2.629 -7.217 1.00 95.50 178 HIS A CA 1
ATOM 1482 C C . HIS A 1 178 ? 4.299 -2.607 -7.105 1.00 95.50 178 HIS A C 1
ATOM 1484 O O . HIS A 1 178 ? 4.967 -2.076 -7.998 1.00 95.50 178 HIS A O 1
ATOM 1490 N N . LEU A 1 179 ? 4.847 -3.189 -6.035 1.00 96.19 179 LEU A N 1
ATOM 1491 C CA . LEU A 1 179 ? 6.286 -3.299 -5.795 1.00 96.19 179 LEU A CA 1
ATOM 1492 C C . LEU A 1 179 ? 6.961 -4.395 -6.628 1.00 96.19 179 LEU A C 1
ATOM 1494 O O . LEU A 1 179 ? 8.163 -4.308 -6.891 1.00 96.19 179 LEU A O 1
ATOM 1498 N N . ASP A 1 180 ? 6.218 -5.422 -7.035 1.00 96.31 180 ASP A N 1
ATOM 1499 C CA . ASP A 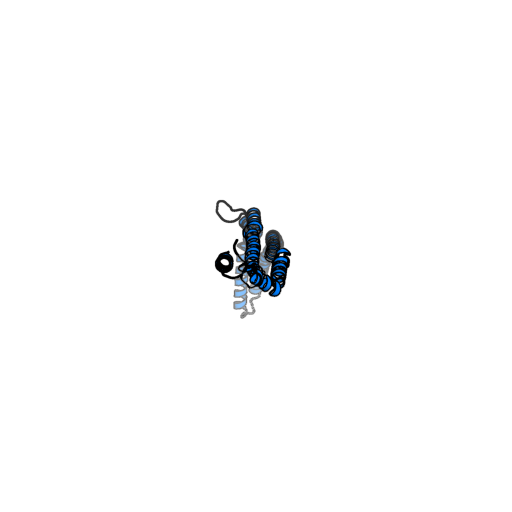1 180 ? 6.766 -6.557 -7.764 1.00 96.31 180 ASP A CA 1
ATOM 1500 C C . ASP A 1 180 ? 7.100 -6.207 -9.225 1.00 96.31 180 ASP A C 1
ATOM 1502 O O . ASP A 1 180 ? 6.288 -6.317 -10.142 1.00 96.31 180 ASP A O 1
ATOM 1506 N N . LEU A 1 181 ? 8.352 -5.814 -9.465 1.00 95.06 181 LEU A N 1
ATOM 1507 C CA . LEU A 1 181 ? 8.872 -5.609 -10.818 1.00 95.06 181 LEU A CA 1
ATOM 1508 C C . LEU A 1 181 ? 9.161 -6.925 -11.554 1.00 95.06 181 LEU A C 1
ATOM 1510 O O . LEU A 1 181 ? 9.286 -6.913 -12.777 1.00 95.06 181 LEU A O 1
ATOM 1514 N N . SER A 1 182 ? 9.264 -8.060 -10.852 1.00 94.06 182 SER A N 1
ATOM 1515 C CA . SER A 1 182 ? 9.624 -9.341 -11.475 1.00 94.06 182 SER A CA 1
ATOM 1516 C C . SER A 1 182 ? 8.522 -9.874 -12.395 1.00 94.06 182 SER A C 1
ATOM 1518 O O . SER A 1 182 ? 8.805 -10.552 -13.388 1.00 94.06 182 SER A O 1
ATOM 1520 N N . SER A 1 183 ? 7.271 -9.513 -12.114 1.00 91.56 183 SER A N 1
ATOM 1521 C CA . SER A 1 183 ? 6.119 -9.825 -12.955 1.00 91.56 183 SER A CA 1
ATOM 1522 C C . SER A 1 183 ? 5.941 -8.862 -14.134 1.00 91.56 183 SER A C 1
ATOM 1524 O O . SER A 1 183 ? 5.278 -9.231 -15.102 1.00 91.56 183 SER A O 1
ATOM 1526 N N . LYS A 1 184 ? 6.571 -7.675 -14.129 1.00 93.50 184 LYS A N 1
ATOM 1527 C CA . LYS A 1 184 ? 6.444 -6.691 -15.218 1.00 93.50 184 LYS A CA 1
ATOM 1528 C C . LYS A 1 184 ? 7.258 -7.083 -16.454 1.00 93.50 184 LYS A C 1
ATOM 1530 O O . LYS A 1 184 ? 8.488 -7.154 -16.422 1.00 93.50 184 LYS A O 1
ATOM 1535 N N . ASP A 1 185 ? 6.585 -7.214 -17.595 1.00 95.75 185 ASP A N 1
ATOM 1536 C CA . ASP A 1 185 ? 7.246 -7.505 -18.874 1.00 95.75 185 ASP A CA 1
ATOM 1537 C C . ASP A 1 185 ? 8.175 -6.379 -19.330 1.00 95.75 185 ASP A C 1
ATOM 1539 O O . ASP A 1 185 ? 9.236 -6.650 -19.882 1.00 95.75 185 ASP A O 1
ATOM 1543 N N . SER A 1 186 ? 7.845 -5.121 -19.026 1.00 94.94 186 SER A N 1
ATOM 1544 C CA . SER A 1 186 ? 8.708 -3.970 -19.312 1.00 94.94 186 SER A CA 1
ATOM 1545 C C . SER A 1 186 ? 10.053 -4.039 -18.580 1.00 94.94 186 SER A C 1
ATOM 1547 O O . SER A 1 186 ? 11.070 -3.630 -19.145 1.00 94.94 186 SER A O 1
ATOM 1549 N N . PHE A 1 187 ? 10.075 -4.596 -17.362 1.00 96.38 187 PHE A N 1
ATOM 1550 C CA . PHE A 1 187 ? 11.298 -4.834 -16.596 1.00 96.38 187 PHE A CA 1
ATOM 1551 C C . PHE A 1 187 ? 12.127 -5.961 -17.223 1.00 96.38 187 PHE A C 1
ATOM 1553 O O . PHE A 1 187 ? 13.325 -5.796 -17.423 1.00 96.38 187 PHE A O 1
ATOM 1560 N N . LYS A 1 188 ? 11.502 -7.076 -17.627 1.00 96.56 188 LYS A N 1
ATOM 1561 C CA . LYS A 1 188 ? 12.196 -8.172 -18.334 1.00 96.56 188 LYS A CA 1
ATOM 1562 C C . LYS A 1 188 ? 12.756 -7.718 -19.685 1.00 96.56 188 LYS A C 1
ATOM 1564 O O . LYS A 1 188 ? 13.921 -7.982 -19.984 1.00 96.56 188 LYS A O 1
ATOM 1569 N N . ALA A 1 189 ? 11.944 -7.012 -20.471 1.00 96.38 189 ALA A N 1
ATOM 1570 C CA . ALA A 1 189 ? 12.303 -6.495 -21.787 1.00 96.38 189 ALA A CA 1
ATOM 1571 C C . ALA A 1 189 ? 13.509 -5.553 -21.708 1.00 96.38 189 ALA A C 1
ATOM 1573 O O . ALA A 1 189 ? 14.419 -5.666 -22.515 1.00 96.38 189 ALA A O 1
ATOM 1574 N N . LEU A 1 190 ? 13.583 -4.694 -20.684 1.00 96.12 190 LEU A N 1
ATOM 1575 C CA . LEU A 1 190 ? 14.730 -3.808 -20.458 1.00 96.12 190 LEU A CA 1
ATOM 1576 C C . LEU A 1 190 ? 16.066 -4.567 -20.450 1.00 96.12 190 LEU A C 1
ATOM 1578 O O . LEU A 1 190 ? 17.004 -4.167 -21.140 1.00 96.12 190 LEU A O 1
ATOM 1582 N N . TYR A 1 191 ? 16.162 -5.669 -19.701 1.00 95.06 191 TYR A N 1
ATOM 1583 C CA . TYR A 1 191 ? 17.399 -6.457 -19.635 1.00 95.06 191 TYR A CA 1
ATOM 1584 C C . TYR A 1 191 ? 17.648 -7.270 -20.907 1.00 95.06 191 TYR A C 1
ATOM 1586 O O . TYR A 1 191 ? 18.803 -7.463 -21.294 1.00 95.06 191 TYR A O 1
ATOM 1594 N N . GLN A 1 192 ? 16.584 -7.740 -21.564 1.00 97.12 192 GLN A N 1
ATOM 1595 C CA . GLN A 1 192 ? 16.691 -8.433 -22.847 1.00 97.12 192 GLN A CA 1
ATOM 1596 C C . GLN A 1 192 ? 17.244 -7.499 -23.930 1.00 97.12 192 GLN A C 1
ATOM 1598 O O . GLN A 1 192 ? 18.231 -7.856 -24.573 1.00 97.12 192 GLN A O 1
ATOM 1603 N N . ASP A 1 193 ? 16.682 -6.298 -24.062 1.00 96.69 193 ASP A N 1
ATOM 1604 C CA . ASP A 1 193 ? 17.088 -5.278 -25.033 1.00 96.69 193 ASP A CA 1
ATOM 1605 C C . ASP A 1 193 ? 18.539 -4.837 -24.803 1.00 96.69 193 ASP A C 1
ATOM 1607 O O . ASP A 1 193 ? 19.340 -4.780 -25.743 1.00 96.69 193 ASP A O 1
ATOM 1611 N N . LEU A 1 194 ? 18.918 -4.593 -23.541 1.00 97.56 194 LEU A N 1
ATOM 1612 C CA . LEU A 1 194 ? 20.300 -4.272 -23.175 1.00 97.56 194 LEU A CA 1
ATOM 1613 C C . LEU A 1 194 ? 21.252 -5.400 -23.592 1.00 97.56 194 LEU A C 1
ATOM 1615 O O . LEU A 1 194 ? 22.259 -5.159 -24.259 1.00 97.56 194 LEU A O 1
ATOM 1619 N N . GLY A 1 195 ? 20.920 -6.644 -23.242 1.00 97.75 195 GLY A N 1
ATOM 1620 C CA . GLY A 1 195 ? 21.738 -7.803 -23.584 1.00 97.75 195 GLY A CA 1
ATOM 1621 C C . GLY A 1 195 ? 21.841 -8.044 -25.092 1.00 97.75 195 GLY A C 1
ATOM 1622 O O . GLY A 1 195 ? 22.893 -8.459 -25.573 1.00 97.75 195 GLY A O 1
ATOM 1623 N N . GLN A 1 196 ? 20.773 -7.810 -25.854 1.00 98.06 196 GLN A N 1
ATOM 1624 C CA . GLN A 1 196 ? 20.799 -7.904 -27.316 1.00 98.06 196 GLN A CA 1
ATOM 1625 C C . GLN A 1 196 ? 21.684 -6.816 -27.926 1.00 98.06 196 GLN A C 1
ATOM 1627 O O . GLN A 1 196 ? 22.519 -7.125 -28.772 1.00 98.06 196 GLN A O 1
ATOM 1632 N N . THR A 1 197 ? 21.573 -5.575 -27.447 1.00 97.50 197 THR A N 1
ATOM 1633 C CA . THR A 1 197 ? 22.358 -4.448 -27.972 1.00 97.50 197 THR A CA 1
ATOM 1634 C C . THR A 1 197 ? 23.853 -4.626 -27.715 1.00 97.50 197 THR A C 1
ATOM 1636 O O . THR A 1 197 ? 24.662 -4.361 -28.597 1.00 97.50 197 THR A O 1
ATOM 1639 N N . ILE A 1 198 ? 24.234 -5.152 -26.545 1.00 97.69 198 ILE A N 1
ATOM 1640 C CA . ILE A 1 198 ? 25.636 -5.477 -26.241 1.00 97.69 198 ILE A CA 1
ATOM 1641 C C . ILE A 1 198 ? 26.161 -6.570 -27.178 1.00 97.69 198 ILE A C 1
ATOM 1643 O O . ILE A 1 198 ? 27.256 -6.441 -27.714 1.00 97.69 198 ILE A O 1
ATOM 1647 N N . ARG A 1 199 ? 25.383 -7.637 -27.407 1.00 98.25 199 ARG A N 1
ATOM 1648 C CA . ARG A 1 199 ? 25.776 -8.727 -28.319 1.00 98.25 1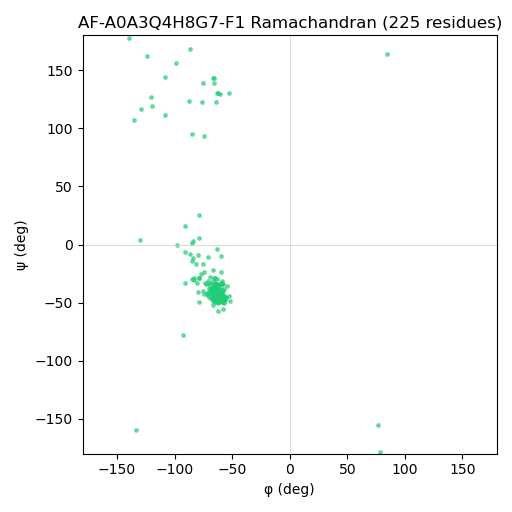99 ARG A CA 1
ATOM 1649 C C . ARG A 1 199 ? 25.865 -8.291 -29.781 1.00 98.25 199 ARG A C 1
ATOM 1651 O O . ARG A 1 199 ? 26.525 -8.968 -30.558 1.00 98.25 199 ARG A O 1
ATOM 1658 N N . ALA A 1 200 ? 25.187 -7.207 -30.151 1.00 97.94 200 ALA A N 1
ATOM 1659 C CA . ALA A 1 200 ? 25.241 -6.640 -31.492 1.00 97.94 200 ALA A CA 1
ATOM 1660 C C . ALA A 1 200 ? 26.499 -5.787 -31.742 1.00 97.94 200 ALA A C 1
ATOM 1662 O O . ALA A 1 200 ? 26.734 -5.405 -32.887 1.00 97.94 200 ALA A O 1
ATOM 1663 N N . ALA A 1 201 ? 27.303 -5.484 -30.712 1.00 98.06 201 ALA A N 1
ATOM 1664 C CA . ALA A 1 201 ? 28.605 -4.854 -30.907 1.00 98.06 201 ALA A CA 1
ATOM 1665 C C . ALA A 1 201 ? 29.504 -5.763 -31.758 1.00 98.06 201 ALA A C 1
ATOM 1667 O O . ALA A 1 201 ? 29.635 -6.954 -31.475 1.00 98.06 201 ALA A O 1
ATOM 1668 N N . ASN A 1 202 ? 30.103 -5.198 -32.804 1.00 98.25 202 ASN A N 1
ATOM 1669 C CA . ASN A 1 202 ? 30.827 -5.932 -33.830 1.00 98.25 202 ASN A CA 1
ATOM 1670 C C . ASN A 1 202 ? 32.151 -5.232 -34.145 1.00 98.25 202 ASN A C 1
ATOM 1672 O O . ASN A 1 202 ? 32.202 -4.200 -34.815 1.00 98.25 202 ASN A O 1
ATOM 1676 N N . GLU A 1 203 ? 33.247 -5.829 -33.689 1.00 97.88 203 GLU A N 1
ATOM 1677 C CA . GLU A 1 203 ? 34.592 -5.292 -33.874 1.00 97.88 203 GLU A CA 1
ATOM 1678 C C . GLU A 1 203 ? 35.004 -5.240 -35.349 1.00 97.88 203 GLU A C 1
ATOM 1680 O O . GLU A 1 203 ? 35.694 -4.315 -35.777 1.00 97.88 203 GLU A O 1
ATOM 1685 N N . THR A 1 204 ? 34.553 -6.205 -36.152 1.00 98.44 204 THR A N 1
ATOM 1686 C CA . THR A 1 204 ? 34.874 -6.266 -37.580 1.00 98.44 204 THR A CA 1
ATOM 1687 C C . THR A 1 204 ? 34.211 -5.119 -38.348 1.00 98.44 204 THR A C 1
ATOM 1689 O O . THR A 1 204 ? 34.819 -4.556 -39.264 1.00 98.44 204 THR A O 1
ATOM 1692 N N . GLU A 1 205 ? 32.979 -4.754 -37.985 1.00 98.25 205 GLU A N 1
ATOM 1693 C CA . GLU A 1 205 ? 32.270 -3.604 -38.556 1.00 98.25 205 GLU A CA 1
ATOM 1694 C C . GLU A 1 205 ? 32.964 -2.287 -38.192 1.00 98.25 205 GLU A C 1
ATOM 1696 O O . GLU A 1 205 ? 33.284 -1.494 -39.083 1.00 98.25 205 GLU A O 1
ATOM 1701 N N . ASP A 1 206 ? 33.282 -2.097 -36.910 1.00 98.12 206 ASP A N 1
ATOM 1702 C CA . ASP A 1 206 ? 33.893 -0.866 -36.402 1.00 98.12 206 ASP A CA 1
ATOM 1703 C C . ASP A 1 206 ? 35.298 -0.639 -36.995 1.00 98.12 206 ASP A C 1
ATOM 1705 O O . ASP A 1 206 ? 35.609 0.455 -37.476 1.00 98.12 206 ASP A O 1
ATOM 1709 N N . LEU A 1 207 ? 36.134 -1.686 -37.058 1.00 98.06 207 LEU A N 1
ATOM 1710 C CA . LEU A 1 207 ? 37.468 -1.617 -37.670 1.00 98.06 207 LEU A CA 1
ATOM 1711 C C . LEU A 1 207 ? 37.402 -1.342 -39.178 1.00 98.06 207 LEU A C 1
ATOM 1713 O O . LEU A 1 207 ? 38.223 -0.591 -39.717 1.00 98.06 207 LEU A O 1
ATOM 1717 N N . ARG A 1 208 ? 36.427 -1.936 -39.878 1.00 98.25 208 ARG A N 1
ATOM 1718 C CA . ARG A 1 208 ? 36.214 -1.689 -41.310 1.00 98.25 208 ARG A CA 1
ATOM 1719 C C . ARG A 1 208 ? 35.800 -0.243 -41.557 1.00 98.25 208 ARG A C 1
ATOM 1721 O O . ARG A 1 208 ? 36.331 0.378 -42.478 1.00 98.25 208 ARG A O 1
ATOM 1728 N N . TRP A 1 209 ? 34.882 0.283 -40.746 1.00 97.75 209 TRP A N 1
ATOM 1729 C CA . TRP A 1 209 ? 34.467 1.681 -40.815 1.00 97.75 209 TRP A CA 1
ATOM 1730 C C . TRP A 1 209 ? 35.667 2.613 -40.620 1.00 97.75 209 TRP A C 1
ATOM 1732 O O . TRP A 1 209 ? 35.933 3.451 -41.482 1.00 97.75 209 TRP A O 1
ATOM 1742 N N . TRP A 1 210 ? 36.476 2.393 -39.577 1.00 97.31 210 TRP A N 1
ATOM 1743 C CA . TRP A 1 210 ? 37.661 3.215 -39.311 1.00 97.31 210 TRP A CA 1
ATOM 1744 C C . TRP A 1 210 ? 38.672 3.191 -40.461 1.00 97.31 210 TRP A C 1
ATOM 1746 O O . TRP A 1 210 ? 39.152 4.239 -40.891 1.00 97.31 210 TRP A O 1
ATOM 1756 N N . ARG A 1 211 ? 38.973 2.005 -41.012 1.00 97.38 211 ARG A N 1
ATOM 1757 C CA . ARG A 1 211 ? 39.897 1.859 -42.150 1.00 97.38 211 ARG A CA 1
ATOM 1758 C C . ARG A 1 211 ? 39.457 2.689 -43.358 1.00 97.38 211 ARG A C 1
ATOM 1760 O O . ARG A 1 211 ? 40.312 3.226 -44.060 1.00 97.38 211 ARG A O 1
ATOM 1767 N N . ASN A 1 212 ? 38.155 2.754 -43.620 1.00 97.19 212 ASN A N 1
ATOM 1768 C CA . ASN A 1 212 ? 37.607 3.447 -44.784 1.00 97.19 212 ASN A CA 1
ATOM 1769 C C . ASN A 1 212 ? 37.455 4.957 -44.559 1.00 97.19 212 ASN A C 1
ATOM 1771 O O . ASN A 1 212 ? 37.598 5.716 -45.512 1.00 97.19 212 ASN A O 1
ATOM 1775 N N . THR A 1 213 ? 37.217 5.388 -43.319 1.00 95.94 213 THR A N 1
ATOM 1776 C CA . THR A 1 213 ? 37.005 6.805 -42.981 1.00 95.94 213 THR A CA 1
ATOM 1777 C C . THR A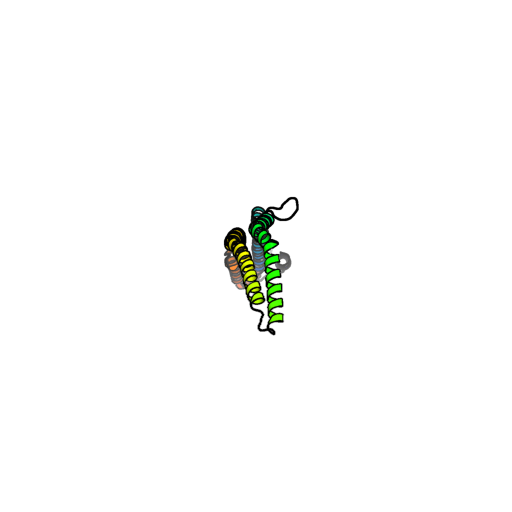 1 213 ? 38.301 7.538 -42.615 1.00 95.94 213 THR A C 1
ATOM 1779 O O . THR A 1 213 ? 38.431 8.721 -42.915 1.00 95.94 213 THR A O 1
ATOM 1782 N N . HIS A 1 214 ? 39.265 6.857 -41.989 1.00 94.94 214 HIS A N 1
ATOM 1783 C CA . HIS A 1 214 ? 40.489 7.465 -41.439 1.00 94.94 214 HIS A CA 1
ATOM 1784 C C . HIS A 1 214 ? 41.782 6.750 -41.856 1.00 94.94 214 HIS A C 1
ATOM 1786 O O . HIS A 1 214 ? 42.860 7.078 -41.361 1.00 94.94 214 HIS A O 1
ATOM 1792 N N . GLY A 1 215 ? 41.693 5.735 -42.715 1.00 93.88 215 GLY A N 1
ATOM 1793 C CA . GLY A 1 215 ? 42.814 4.857 -43.032 1.00 93.88 215 GLY A CA 1
ATOM 1794 C C . GLY A 1 215 ? 43.010 4.606 -44.528 1.00 93.88 215 GLY A C 1
ATOM 1795 O O . GLY A 1 215 ? 42.512 5.350 -45.371 1.00 93.88 215 GLY A O 1
ATOM 1796 N N . PRO A 1 216 ? 43.712 3.515 -44.885 1.00 96.12 216 PRO A N 1
ATOM 1797 C CA . PRO A 1 216 ? 44.050 3.186 -46.274 1.00 96.12 216 PRO A CA 1
ATOM 1798 C C . PRO A 1 216 ? 42.862 2.917 -47.211 1.00 96.12 216 PRO A C 1
ATOM 1800 O O . PRO A 1 216 ? 43.074 2.614 -48.381 1.00 96.12 216 PRO A O 1
ATOM 1803 N N . GLY A 1 217 ? 41.624 2.913 -46.709 1.00 95.25 217 GLY A N 1
ATOM 1804 C CA . GLY A 1 217 ? 40.422 2.816 -47.538 1.00 95.25 217 GLY A CA 1
ATOM 1805 C C . GLY A 1 217 ? 39.907 4.162 -48.054 1.00 95.25 217 GLY A C 1
ATOM 1806 O O . GLY A 1 217 ? 38.997 4.160 -48.877 1.00 95.25 217 GLY A O 1
ATOM 1807 N N . MET A 1 218 ? 40.467 5.287 -47.598 1.00 96.31 218 MET A N 1
ATOM 1808 C CA . MET A 1 218 ? 40.106 6.613 -48.099 1.00 96.31 218 MET A CA 1
ATOM 1809 C C . MET A 1 218 ? 40.518 6.777 -49.566 1.00 96.31 218 MET A C 1
ATOM 1811 O O . MET A 1 218 ? 41.573 6.301 -49.992 1.00 96.31 218 MET A O 1
ATOM 1815 N N . SER A 1 219 ? 39.701 7.485 -50.346 1.00 92.19 219 SER A N 1
ATOM 1816 C CA . SER A 1 219 ? 40.050 7.844 -51.721 1.00 92.19 219 SER A CA 1
ATOM 1817 C C . SER A 1 219 ? 41.275 8.755 -51.735 1.00 92.19 219 SER A C 1
ATOM 1819 O O . SER A 1 219 ? 41.289 9.775 -51.046 1.00 92.19 219 SER A O 1
ATOM 1821 N N . MET A 1 220 ? 42.266 8.421 -52.559 1.00 92.19 220 MET A N 1
ATOM 1822 C CA . MET A 1 220 ? 43.451 9.245 -52.765 1.00 92.19 220 MET A CA 1
ATOM 1823 C C . MET A 1 220 ? 43.563 9.630 -54.237 1.00 92.19 220 MET A C 1
ATOM 1825 O O . MET A 1 220 ? 43.574 8.762 -55.111 1.00 92.19 220 MET A O 1
ATOM 1829 N N . ASN A 1 221 ? 43.689 10.930 -54.497 1.00 90.38 221 ASN A N 1
ATOM 1830 C CA . ASN A 1 221 ? 44.030 11.442 -55.818 1.00 90.38 221 ASN A CA 1
ATOM 1831 C C . ASN A 1 221 ? 45.548 11.425 -55.946 1.00 90.38 221 ASN A C 1
ATOM 1833 O O . ASN A 1 221 ? 46.241 12.325 -55.472 1.00 90.38 221 ASN A O 1
ATOM 1837 N N . TRP A 1 222 ? 46.066 10.351 -56.529 1.00 91.62 222 TRP A N 1
ATOM 1838 C CA . TRP A 1 222 ? 47.490 10.245 -56.808 1.00 91.62 222 TRP A CA 1
ATOM 1839 C C . TRP A 1 222 ? 47.897 11.274 -57.867 1.00 91.62 222 TRP A C 1
ATOM 1841 O O . TRP A 1 222 ? 47.112 11.513 -58.787 1.00 91.62 222 TRP A O 1
ATOM 1851 N N . PRO A 1 223 ? 49.100 11.868 -57.766 1.00 92.31 223 PRO A N 1
ATOM 1852 C CA . PRO A 1 223 ? 49.575 12.832 -58.749 1.00 92.31 223 PRO A CA 1
ATOM 1853 C C . PRO A 1 223 ? 49.495 12.280 -60.175 1.00 92.31 223 PRO A C 1
ATOM 1855 O O . PRO A 1 223 ? 49.958 11.170 -60.451 1.00 92.31 223 PRO A O 1
ATOM 1858 N N . GLN A 1 224 ? 48.914 13.070 -61.072 1.00 91.00 224 GLN A N 1
ATOM 1859 C CA . GLN A 1 224 ? 48.865 12.815 -62.509 1.00 91.00 224 GLN A CA 1
ATOM 1860 C C . GLN A 1 224 ? 49.473 14.010 -63.244 1.00 91.00 224 GLN A C 1
ATOM 1862 O O . GLN A 1 224 ? 49.647 15.077 -62.662 1.00 91.00 224 GLN A O 1
ATOM 1867 N N . PHE A 1 225 ? 49.844 13.821 -64.508 1.00 89.12 225 PHE A N 1
ATOM 1868 C CA . PHE A 1 225 ? 50.389 14.903 -65.320 1.00 89.12 225 PHE A CA 1
ATOM 1869 C C . PHE A 1 225 ? 49.327 15.995 -65.529 1.00 89.12 225 PHE A C 1
ATOM 1871 O O . PHE A 1 225 ? 48.238 15.703 -66.024 1.00 89.12 225 PHE A O 1
ATOM 1878 N N . GLU A 1 226 ? 49.643 17.229 -65.137 1.00 86.69 226 GLU A N 1
ATOM 1879 C CA . GLU A 1 226 ? 48.777 18.400 -65.309 1.00 86.69 226 GLU A CA 1
ATOM 1880 C C . GLU A 1 226 ? 49.039 19.014 -66.696 1.00 86.69 226 GLU A C 1
ATOM 1882 O O . GLU A 1 226 ? 50.189 19.315 -67.027 1.00 86.69 226 GLU A O 1
ATOM 1887 N N . VAL A 1 227 ? 47.990 19.138 -67.521 1.00 69.81 227 VAL A N 1
ATOM 1888 C CA . VAL A 1 227 ? 48.028 19.718 -68.883 1.00 69.81 227 VAL A CA 1
ATOM 1889 C C . VAL A 1 227 ? 47.501 21.144 -68.862 1.00 69.81 227 VAL A C 1
ATOM 1891 O O . VAL A 1 227 ? 46.445 21.353 -68.224 1.00 69.81 227 VAL A O 1
#

Radius of gyration: 44.03 Å; Cα contacts (8 Å, |Δi|>4): 131; chains: 1; bounding box: 81×46×144 Å

pLDDT: mean 89.84, std 11.03, range [55.22, 98.75]